Protein AF-A0A090XBZ1-F1 (afdb_monomer_lite)

Secondary structure (DSSP, 8-state):
---PPPP--HHHHHHHHHHHHTT-----TT--HHHHHHHHHHHHTHHHHHTT---TTS-HHHHHHHHHHHHHHHHHHHHHT-TTHHHHHHHHHHH--HHHHHHHHHHHHHHHHHHHHTTSS-HHHHHHHHHHHHHHHHHHHTTT--GGGHHHHHHHHHHHHHHHHHTTPPPTT---SS-------------------

pLDDT: mean 83.32, std 19.61, range [30.42, 98.06]

Structure (mmCIF, N/CA/C/O backbone):
data_AF-A0A090XBZ1-F1
#
_entry.id   AF-A0A090XBZ1-F1
#
loop_
_atom_site.group_PDB
_atom_site.id
_atom_site.type_symbol
_atom_site.label_atom_id
_atom_site.label_alt_id
_atom_site.label_comp_id
_atom_site.label_asym_id
_atom_site.label_entity_id
_atom_site.label_seq_id
_atom_site.pdbx_PDB_ins_code
_atom_site.Cartn_x
_atom_site.Cartn_y
_atom_site.Cartn_z
_atom_site.occupancy
_atom_site.B_iso_or_equiv
_atom_site.auth_seq_id
_atom_site.auth_comp_id
_atom_site.auth_asym_id
_atom_site.auth_atom_id
_atom_site.pdbx_PDB_model_num
ATOM 1 N N . GLY A 1 1 ? -25.607 3.798 37.992 1.00 39.62 1 GLY A N 1
ATOM 2 C CA . GLY A 1 1 ? -24.742 4.578 37.095 1.00 39.62 1 GLY A CA 1
ATOM 3 C C . GLY A 1 1 ? -24.303 3.663 35.986 1.00 39.62 1 GLY A C 1
ATOM 4 O O . GLY A 1 1 ? -23.665 2.662 36.271 1.00 39.62 1 GLY A O 1
ATOM 5 N N . THR A 1 2 ? -24.742 3.925 34.764 1.00 41.81 2 THR A N 1
ATOM 6 C CA . THR A 1 2 ? -24.320 3.184 33.574 1.00 41.81 2 THR A CA 1
ATOM 7 C C . THR A 1 2 ? -22.906 3.623 33.215 1.00 41.81 2 THR A C 1
ATOM 9 O O . THR A 1 2 ? -22.665 4.814 33.037 1.00 41.81 2 THR A O 1
ATOM 12 N N . CYS A 1 3 ? -21.961 2.685 33.151 1.00 54.69 3 CYS A N 1
ATOM 13 C CA . CYS A 1 3 ? -20.650 2.942 32.568 1.00 54.69 3 CYS A CA 1
ATOM 14 C C . CYS A 1 3 ? -20.854 3.211 31.072 1.00 54.69 3 CYS A C 1
ATOM 16 O O . CYS A 1 3 ? -20.932 2.271 30.285 1.00 54.69 3 CYS A O 1
ATOM 18 N N . GLU A 1 4 ? -21.006 4.477 30.682 1.00 58.38 4 GLU A N 1
ATOM 19 C CA . GLU A 1 4 ? -20.905 4.866 29.277 1.00 58.38 4 GLU A CA 1
ATOM 20 C C . GLU A 1 4 ? -19.513 4.463 28.788 1.00 58.38 4 GLU A C 1
ATOM 22 O O . GLU A 1 4 ? -18.492 4.912 29.320 1.00 58.38 4 GLU A O 1
ATOM 27 N N . GLY A 1 5 ? -19.467 3.546 27.820 1.00 65.75 5 GLY A N 1
ATOM 28 C CA . GLY A 1 5 ? -18.218 3.148 27.185 1.00 65.75 5 GLY A CA 1
ATOM 29 C C . GLY A 1 5 ? -17.502 4.386 26.651 1.00 65.75 5 GLY A C 1
ATOM 30 O O . GLY A 1 5 ? -18.123 5.259 26.043 1.00 65.75 5 GLY A O 1
ATOM 31 N N . LYS A 1 6 ? -16.191 4.487 26.894 1.00 80.62 6 LYS A N 1
ATOM 32 C CA . LYS A 1 6 ? -15.392 5.575 26.323 1.00 80.62 6 LYS A CA 1
ATOM 33 C C . LYS A 1 6 ? -15.515 5.521 24.799 1.00 80.62 6 LYS A C 1
ATOM 35 O O . LYS A 1 6 ? -15.393 4.455 24.202 1.00 80.62 6 LYS A O 1
ATOM 40 N N . ARG A 1 7 ? -15.735 6.676 24.170 1.00 90.25 7 ARG A N 1
ATOM 41 C CA . ARG A 1 7 ? -15.807 6.795 22.710 1.00 90.25 7 ARG A CA 1
ATOM 42 C C . ARG A 1 7 ? -14.533 6.246 22.050 1.00 90.25 7 ARG A C 1
ATOM 44 O O . ARG A 1 7 ? -13.428 6.595 22.461 1.00 90.25 7 ARG A O 1
ATOM 51 N N . CYS A 1 8 ? -14.712 5.436 21.010 1.00 94.88 8 CYS A N 1
ATOM 52 C CA . CYS A 1 8 ? -13.659 4.868 20.172 1.00 94.88 8 CYS A CA 1
ATOM 53 C C . CYS A 1 8 ? -14.066 5.039 18.698 1.00 94.88 8 CYS A C 1
ATOM 55 O O . CYS A 1 8 ? -15.116 4.554 18.291 1.00 94.88 8 CYS A O 1
ATOM 57 N N . ASP A 1 9 ? -13.260 5.756 17.914 1.00 96.69 9 ASP A N 1
ATOM 58 C CA . ASP A 1 9 ? -13.482 6.036 16.488 1.00 96.69 9 ASP A CA 1
ATOM 59 C C . ASP A 1 9 ? -12.656 5.089 15.582 1.00 96.69 9 ASP A C 1
ATOM 61 O O . ASP A 1 9 ? -12.285 5.463 14.468 1.00 96.69 9 ASP A O 1
ATOM 65 N N . SER A 1 10 ? -12.349 3.865 16.038 1.00 95.62 10 SER A N 1
ATOM 66 C CA . SER A 1 10 ? -11.494 2.907 15.311 1.00 95.62 10 SER A CA 1
ATOM 67 C C . SER A 1 10 ? -11.950 2.676 13.876 1.00 95.62 10 SER A C 1
ATOM 69 O O . SER A 1 10 ? -11.135 2.721 12.962 1.00 95.62 10 SER A O 1
ATOM 71 N N . ASP A 1 11 ? -13.251 2.510 13.651 1.00 95.88 11 ASP A N 1
ATOM 72 C CA . ASP A 1 11 ? -13.794 2.213 12.322 1.00 95.88 11 ASP A CA 1
ATOM 73 C C . ASP A 1 11 ? -13.534 3.358 11.336 1.00 95.88 11 ASP A C 1
ATOM 75 O O . ASP A 1 11 ? -13.275 3.131 10.155 1.00 95.88 11 ASP A O 1
ATOM 79 N N . LYS A 1 12 ? -13.542 4.604 11.829 1.00 97.56 12 LYS A N 1
ATOM 80 C CA . LYS A 1 12 ? -13.206 5.788 11.030 1.00 97.56 12 LYS A CA 1
ATOM 81 C C . LYS A 1 12 ? -11.712 5.848 10.730 1.00 97.56 12 LYS A C 1
ATOM 83 O O . LYS A 1 12 ? -11.350 6.178 9.607 1.00 97.56 12 LYS A O 1
ATOM 88 N N . VAL A 1 13 ? -10.865 5.484 11.697 1.00 97.00 13 VAL A N 1
ATOM 89 C CA . VAL A 1 13 ? -9.411 5.376 11.490 1.00 97.00 13 VAL A CA 1
ATOM 90 C C . VAL A 1 13 ? -9.118 4.345 10.401 1.00 97.00 13 VAL A C 1
ATOM 92 O O . VAL A 1 13 ? -8.495 4.685 9.398 1.00 97.00 13 VAL A O 1
ATOM 95 N N . TYR A 1 14 ? -9.639 3.120 10.531 1.00 96.31 14 TYR A N 1
ATOM 96 C CA . TYR A 1 14 ? -9.484 2.071 9.517 1.00 96.31 14 TYR A CA 1
ATOM 97 C C . TYR A 1 14 ? -9.992 2.516 8.149 1.00 96.31 14 TYR A C 1
ATOM 99 O O . TYR A 1 14 ? -9.327 2.274 7.144 1.00 96.31 14 TYR A O 1
ATOM 107 N N . LYS A 1 15 ? -11.133 3.213 8.099 1.00 97.12 15 LYS A N 1
ATOM 108 C CA . LYS A 1 15 ? -11.664 3.756 6.850 1.00 97.12 15 LYS A CA 1
ATOM 109 C C . LYS A 1 15 ? -10.706 4.749 6.189 1.00 97.12 15 LYS A C 1
ATOM 111 O O . LYS A 1 15 ? -10.495 4.636 4.990 1.00 97.12 15 LYS A O 1
ATOM 116 N N . CYS A 1 16 ? -10.087 5.663 6.937 1.00 98.06 16 CYS A N 1
ATOM 117 C CA . CYS A 1 16 ? -9.102 6.600 6.384 1.00 98.06 16 CYS A CA 1
ATOM 118 C C . CYS A 1 16 ? -7.927 5.880 5.707 1.00 98.06 16 CYS A C 1
ATOM 120 O O . CYS A 1 16 ? -7.569 6.195 4.571 1.00 98.06 16 CYS A O 1
ATOM 122 N N . TYR A 1 17 ? -7.359 4.882 6.387 1.00 97.81 17 TYR A N 1
ATOM 123 C CA . TYR A 1 17 ? -6.265 4.078 5.843 1.00 97.81 17 TYR A CA 1
ATOM 124 C C . TYR A 1 17 ? -6.710 3.222 4.652 1.00 97.81 17 TYR A C 1
ATOM 126 O O . TYR A 1 17 ? -5.983 3.127 3.661 1.00 97.81 17 TYR A O 1
ATOM 134 N N . LYS A 1 18 ? -7.910 2.633 4.716 1.00 96.31 18 LYS A N 1
ATOM 135 C CA . LYS A 1 18 ? -8.493 1.843 3.627 1.00 96.31 18 LYS A CA 1
ATOM 136 C C . LYS A 1 18 ? -8.710 2.709 2.388 1.00 96.31 18 LYS A C 1
ATOM 138 O O . LYS A 1 18 ? -8.188 2.388 1.327 1.00 96.31 18 LYS A O 1
ATOM 143 N N . ASP A 1 19 ? -9.382 3.845 2.532 1.00 96.31 19 ASP A N 1
ATOM 144 C CA . ASP A 1 19 ? -9.681 4.755 1.425 1.00 96.31 19 ASP A CA 1
ATOM 145 C C . ASP A 1 19 ? -8.406 5.280 0.745 1.00 96.31 19 ASP A C 1
ATOM 147 O O . ASP A 1 19 ? -8.401 5.467 -0.469 1.00 96.31 19 ASP A O 1
ATOM 151 N N . ALA A 1 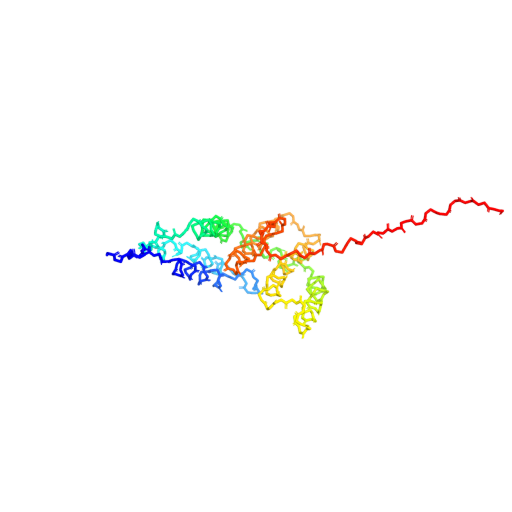20 ? -7.320 5.508 1.490 1.00 96.31 20 ALA A N 1
ATOM 152 C CA . ALA A 1 20 ? -6.036 5.889 0.903 1.00 96.31 20 ALA A CA 1
ATOM 153 C C . ALA A 1 20 ? -5.325 4.710 0.226 1.00 96.31 20 ALA A C 1
ATOM 155 O O . ALA A 1 20 ? -4.891 4.834 -0.917 1.00 96.31 20 ALA A O 1
ATOM 156 N N . THR A 1 21 ? -5.246 3.554 0.892 1.00 95.44 21 THR A N 1
ATOM 157 C CA . THR A 1 21 ? -4.558 2.364 0.361 1.00 95.44 21 THR A CA 1
ATOM 158 C C . THR A 1 21 ? -5.197 1.881 -0.935 1.00 95.44 21 THR A C 1
ATOM 160 O O . THR A 1 21 ? -4.494 1.590 -1.893 1.00 95.44 21 THR A O 1
ATOM 163 N N . TYR A 1 22 ? -6.527 1.841 -1.009 1.00 92.38 22 TYR A N 1
ATOM 164 C CA . TYR A 1 22 ? -7.231 1.374 -2.206 1.00 92.38 22 TYR A CA 1
ATOM 165 C C . TYR A 1 22 ? -7.186 2.365 -3.379 1.00 92.38 22 TYR A C 1
ATOM 167 O O . TYR A 1 22 ? -7.511 1.978 -4.497 1.00 92.38 22 TYR A O 1
ATOM 175 N N . LYS A 1 23 ? -6.778 3.620 -3.146 1.00 93.62 23 LYS A N 1
ATOM 176 C CA . LYS A 1 23 ? -6.481 4.570 -4.226 1.00 93.62 23 LYS A CA 1
ATOM 177 C C . LYS A 1 23 ? -5.067 4.400 -4.767 1.00 93.62 23 LYS A C 1
ATOM 179 O O . LYS A 1 23 ? -4.846 4.659 -5.937 1.00 93.62 23 LYS A O 1
ATOM 184 N N . ILE A 1 24 ? -4.111 3.974 -3.942 1.00 93.44 24 ILE A N 1
ATOM 185 C CA . ILE A 1 24 ? -2.731 3.762 -4.387 1.00 93.44 24 ILE A CA 1
ATOM 186 C C . ILE A 1 24 ? -2.699 2.637 -5.430 1.00 93.44 24 ILE A C 1
ATOM 188 O O . ILE A 1 24 ? -3.104 1.507 -5.150 1.00 93.44 24 ILE A O 1
ATOM 192 N N . HIS A 1 25 ? -2.155 2.945 -6.607 1.00 88.12 25 HIS A N 1
ATOM 193 C CA . HIS A 1 25 ? -1.982 1.995 -7.705 1.00 88.12 25 HIS A CA 1
ATOM 194 C C . HIS A 1 25 ? -0.508 1.899 -8.094 1.00 88.12 25 HIS A C 1
ATOM 196 O O . HIS A 1 25 ? 0.061 2.873 -8.582 1.00 88.12 25 HIS A O 1
ATOM 202 N N . LEU A 1 26 ? 0.111 0.739 -7.867 1.00 87.25 26 LEU A N 1
ATOM 203 C CA . LEU A 1 26 ? 1.512 0.475 -8.228 1.00 87.25 26 LEU A CA 1
ATOM 204 C C . LEU A 1 26 ? 1.657 -0.391 -9.489 1.00 87.25 26 LEU A C 1
ATOM 206 O O . LEU A 1 26 ? 2.717 -0.384 -10.102 1.00 87.25 26 LEU A O 1
ATOM 210 N N . TRP A 1 27 ? 0.596 -1.096 -9.892 1.00 74.12 27 TRP A N 1
ATOM 211 C CA . TRP A 1 27 ? 0.535 -1.826 -11.157 1.00 74.12 27 TRP 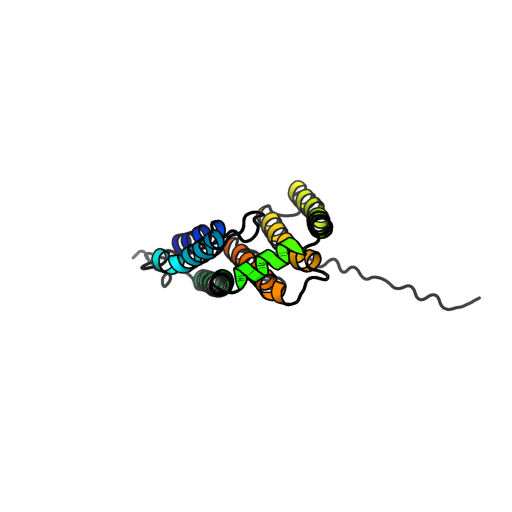A CA 1
ATOM 212 C C . TRP A 1 27 ? -0.324 -1.050 -12.141 1.00 74.12 27 TRP A C 1
ATOM 214 O O . TRP A 1 27 ? -1.533 -0.904 -11.955 1.00 74.12 27 TRP A O 1
ATOM 224 N N . SER A 1 28 ? 0.313 -0.500 -13.163 1.00 70.50 28 SER A N 1
ATOM 225 C CA . SER A 1 28 ? -0.378 0.056 -14.315 1.00 70.50 28 SER A CA 1
ATOM 226 C C . SER A 1 28 ? 0.594 0.142 -15.477 1.00 70.50 28 SER A C 1
ATOM 228 O O . SER A 1 28 ? 1.649 0.761 -15.346 1.00 70.50 28 SER A O 1
ATOM 230 N N . ASP A 1 29 ? 0.169 -0.343 -16.639 1.00 66.88 29 ASP A N 1
ATOM 231 C CA . ASP A 1 29 ? 0.868 -0.165 -17.922 1.00 66.88 29 ASP A CA 1
ATOM 232 C C . ASP A 1 29 ? 1.015 1.322 -18.307 1.00 66.88 29 ASP A C 1
ATOM 234 O O . ASP A 1 29 ? 1.699 1.686 -19.264 1.00 66.88 29 ASP A O 1
ATOM 238 N N . HIS A 1 30 ? 0.346 2.210 -17.567 1.00 69.88 30 HIS A N 1
ATOM 239 C CA . HIS A 1 30 ? 0.367 3.658 -17.730 1.00 69.88 30 HIS A CA 1
ATOM 240 C C . HIS A 1 30 ? 0.881 4.378 -16.476 1.00 69.88 30 HIS A C 1
ATOM 242 O O . HIS A 1 30 ? 0.554 5.549 -16.252 1.00 69.88 30 HIS A O 1
ATOM 248 N N . PHE A 1 31 ? 1.675 3.700 -15.638 1.00 82.69 31 PHE A N 1
ATOM 249 C CA . PHE A 1 31 ? 2.275 4.332 -14.472 1.00 82.69 31 PHE A CA 1
ATOM 250 C C . PHE A 1 31 ? 3.177 5.495 -14.902 1.00 82.69 31 PHE A C 1
ATOM 252 O O . PHE A 1 31 ? 4.109 5.348 -15.690 1.00 82.69 31 PHE A O 1
ATOM 259 N N . SER A 1 32 ? 2.862 6.689 -14.406 1.00 87.56 32 SER A N 1
ATOM 260 C CA . SER A 1 32 ? 3.479 7.940 -14.839 1.00 87.56 32 SER A CA 1
ATOM 261 C C . SER A 1 32 ? 3.957 8.764 -13.648 1.00 87.56 32 SER A C 1
ATOM 263 O O . SER A 1 32 ? 3.596 8.500 -12.501 1.00 87.56 32 SER A O 1
ATOM 265 N N . ALA A 1 33 ? 4.707 9.836 -13.914 1.00 89.56 33 ALA A N 1
ATOM 266 C CA . ALA A 1 33 ? 5.056 10.816 -12.885 1.00 89.56 33 ALA A CA 1
ATOM 267 C C . ALA A 1 33 ? 3.818 11.424 -12.200 1.00 89.56 33 ALA A C 1
ATOM 269 O O . ALA A 1 33 ? 3.846 11.695 -10.999 1.00 89.56 33 ALA A O 1
ATOM 270 N N . GLY A 1 34 ? 2.715 11.589 -12.941 1.00 90.50 34 GLY A N 1
ATOM 271 C CA . GLY A 1 34 ? 1.435 12.012 -12.373 1.00 90.50 34 GLY A CA 1
ATOM 272 C C . GLY A 1 34 ? 0.865 10.964 -11.417 1.00 90.50 34 GLY A C 1
ATOM 273 O O . GLY A 1 34 ? 0.479 11.308 -10.304 1.00 90.50 34 GLY A O 1
ATOM 274 N N . SER A 1 35 ? 0.895 9.686 -11.808 1.00 90.75 35 SER A N 1
ATOM 275 C CA . SER A 1 35 ? 0.453 8.559 -10.974 1.00 90.75 35 SER A CA 1
ATOM 276 C C . SER A 1 35 ? 1.274 8.446 -9.685 1.00 90.75 35 SER A C 1
ATOM 278 O O . SER A 1 35 ? 0.708 8.331 -8.601 1.00 90.75 35 SER A O 1
ATOM 280 N N . ALA A 1 36 ? 2.604 8.550 -9.781 1.00 92.06 36 ALA A N 1
ATOM 281 C CA . ALA A 1 36 ? 3.501 8.540 -8.624 1.00 92.06 36 ALA A CA 1
ATOM 282 C C . ALA A 1 36 ? 3.208 9.705 -7.664 1.00 92.06 36 ALA A C 1
ATOM 284 O O . ALA A 1 36 ? 3.058 9.505 -6.457 1.00 92.06 36 ALA A O 1
ATOM 285 N N . THR A 1 37 ? 3.048 10.916 -8.209 1.00 94.88 37 THR A N 1
ATOM 286 C CA . THR A 1 37 ? 2.691 12.106 -7.424 1.00 94.88 37 THR A CA 1
ATOM 287 C C . THR A 1 37 ? 1.367 11.904 -6.692 1.00 94.88 37 THR A C 1
ATOM 289 O O . THR A 1 37 ? 1.286 12.111 -5.481 1.00 94.88 37 THR A O 1
ATOM 292 N N . GLN A 1 38 ? 0.345 11.434 -7.406 1.00 94.69 38 GLN A N 1
ATOM 293 C CA . GLN A 1 38 ? -0.992 11.242 -6.860 1.00 94.69 38 GLN A CA 1
ATOM 294 C C . GLN A 1 38 ? -1.033 10.146 -5.780 1.00 94.69 38 GLN A C 1
ATOM 296 O O . GLN A 1 38 ? -1.651 10.344 -4.732 1.00 94.69 38 GLN A O 1
ATOM 301 N N . ASN A 1 39 ? -0.309 9.038 -5.972 1.00 95.25 39 ASN A N 1
ATOM 302 C CA . ASN A 1 39 ? -0.135 8.007 -4.945 1.00 95.25 39 ASN A CA 1
ATOM 303 C C . ASN A 1 39 ? 0.458 8.585 -3.655 1.00 95.25 39 ASN A C 1
ATOM 305 O O . ASN A 1 39 ? -0.058 8.333 -2.562 1.00 95.25 39 ASN A O 1
ATOM 309 N N . CYS A 1 40 ? 1.516 9.388 -3.775 1.00 97.25 40 CYS A N 1
ATOM 310 C CA . CYS A 1 40 ? 2.140 10.030 -2.627 1.00 97.25 40 CYS A CA 1
ATOM 311 C C . CYS A 1 40 ? 1.200 11.030 -1.930 1.00 97.25 40 CYS A C 1
ATOM 313 O O . CYS A 1 40 ? 1.148 11.078 -0.699 1.00 97.25 40 CYS A O 1
ATOM 315 N N . GLU A 1 41 ? 0.420 11.808 -2.684 1.00 97.31 41 GLU A N 1
ATOM 316 C CA . GLU A 1 41 ? -0.585 12.720 -2.123 1.00 97.31 41 GLU A CA 1
ATOM 317 C C . GLU A 1 41 ? -1.669 11.971 -1.340 1.00 97.31 41 GLU A C 1
ATOM 319 O O . GLU A 1 41 ? -1.988 12.353 -0.211 1.00 97.31 41 GLU A O 1
ATOM 324 N N . TRP A 1 42 ? -2.205 10.875 -1.884 1.00 96.75 42 TRP A N 1
ATOM 325 C CA . TRP A 1 42 ? -3.170 10.040 -1.165 1.00 96.75 42 TRP A CA 1
ATOM 326 C C . TRP A 1 42 ? -2.584 9.468 0.124 1.00 96.75 42 TRP A C 1
ATOM 328 O O . TRP A 1 42 ? -3.247 9.521 1.161 1.00 96.75 42 TRP A O 1
ATOM 338 N N . ALA A 1 43 ? -1.334 8.999 0.088 1.00 97.06 43 ALA A N 1
ATOM 339 C CA . ALA A 1 43 ? -0.658 8.491 1.275 1.00 97.06 43 ALA A CA 1
ATOM 340 C C . ALA A 1 43 ? -0.420 9.580 2.336 1.00 97.06 43 ALA A C 1
ATOM 342 O O . ALA A 1 43 ? -0.586 9.341 3.532 1.00 97.06 43 ALA A O 1
ATOM 343 N N . LYS A 1 44 ? -0.073 10.803 1.921 1.00 97.12 44 LYS A N 1
ATOM 344 C CA . LYS A 1 44 ? 0.119 11.944 2.832 1.00 97.12 44 LYS A CA 1
ATOM 345 C C . LYS A 1 44 ? -1.187 12.430 3.459 1.00 97.12 44 LYS A C 1
ATOM 347 O O . LYS A 1 44 ? -1.180 12.819 4.624 1.00 97.12 44 LYS A O 1
ATOM 352 N N . ASN A 1 45 ? -2.298 12.369 2.728 1.00 96.12 45 ASN A N 1
ATOM 353 C CA . ASN A 1 45 ? -3.593 12.899 3.168 1.00 96.12 45 ASN A CA 1
ATOM 354 C C . ASN A 1 45 ? -4.282 12.076 4.270 1.00 96.12 45 ASN A C 1
ATOM 356 O O . ASN A 1 45 ? -5.280 12.531 4.834 1.00 96.12 45 ASN A O 1
ATOM 360 N N . VAL A 1 46 ? -3.760 10.897 4.623 1.00 96.62 46 VAL A N 1
ATOM 361 C CA . VAL A 1 46 ? -4.317 10.096 5.725 1.00 96.62 46 VAL A CA 1
ATOM 362 C C . VAL A 1 46 ? -4.266 10.842 7.053 1.00 96.62 46 VAL A C 1
ATOM 364 O O . VAL A 1 46 ? -5.233 10.773 7.807 1.00 96.62 46 VAL A O 1
ATOM 367 N N . SER A 1 47 ? -3.205 11.613 7.313 1.00 93.69 47 SER A N 1
ATOM 368 C CA . SER A 1 47 ? -3.066 12.373 8.563 1.00 93.69 47 SER A CA 1
ATOM 369 C C . SER A 1 47 ? -4.234 13.339 8.777 1.00 93.69 47 SER A C 1
ATOM 371 O O . SER A 1 47 ? -4.826 13.344 9.855 1.00 93.69 47 SER A O 1
ATOM 373 N N . ALA A 1 48 ? -4.622 14.072 7.730 1.00 96.88 48 ALA A N 1
ATOM 374 C CA . ALA A 1 48 ? -5.773 14.971 7.744 1.00 96.88 48 ALA A CA 1
ATOM 375 C C . ALA A 1 48 ? -7.098 14.214 7.938 1.00 96.88 48 ALA A C 1
ATOM 377 O O . ALA A 1 48 ? -7.978 14.678 8.654 1.00 96.88 48 ALA A O 1
ATOM 378 N N . CYS A 1 49 ? -7.245 13.022 7.349 1.00 97.50 49 CYS A N 1
ATOM 379 C CA . CYS A 1 49 ? -8.437 12.191 7.555 1.00 97.50 49 CYS A CA 1
ATOM 380 C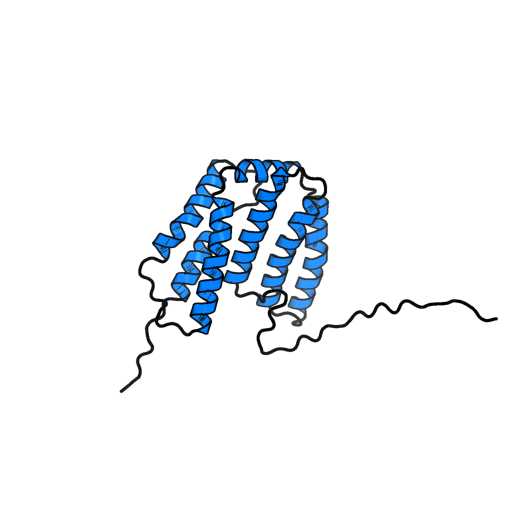 C . CYS A 1 49 ? -8.559 11.699 9.006 1.00 97.50 49 CYS A C 1
ATOM 382 O O . CYS A 1 49 ? -9.658 11.632 9.557 1.00 97.50 49 CYS A O 1
ATOM 384 N N . THR A 1 50 ? -7.431 11.361 9.634 1.00 96.69 50 THR A N 1
ATOM 385 C CA . THR A 1 50 ? -7.389 10.868 11.017 1.00 96.69 50 THR A CA 1
ATOM 386 C C . THR A 1 50 ? -7.413 11.973 12.074 1.00 96.69 50 THR A C 1
ATOM 388 O O . THR A 1 50 ? -7.519 11.681 13.267 1.00 96.69 50 THR A O 1
ATOM 391 N N . GLU A 1 51 ? -7.322 13.237 11.661 1.00 96.50 51 GLU A N 1
ATOM 392 C CA . GLU A 1 51 ? -7.275 14.377 12.568 1.00 96.50 51 GLU A CA 1
ATOM 393 C C . GLU A 1 51 ? -8.539 14.445 13.444 1.00 96.50 51 GLU A C 1
ATOM 395 O O . GLU A 1 51 ? -9.674 14.391 12.970 1.00 96.50 51 GLU A O 1
ATOM 400 N N . GLY A 1 52 ? -8.344 14.531 14.762 1.00 93.62 52 GLY A N 1
ATOM 401 C CA . GLY A 1 52 ? -9.437 14.618 15.735 1.00 93.62 52 GLY A CA 1
ATOM 402 C C . GLY A 1 52 ? -10.193 13.309 16.013 1.00 93.62 52 GLY A C 1
ATOM 403 O O . GLY A 1 52 ? -11.134 13.324 16.812 1.00 93.62 52 GLY A O 1
ATOM 404 N N . LEU A 1 53 ? -9.806 12.174 15.414 1.00 95.94 53 LEU A N 1
ATOM 405 C CA . LEU A 1 53 ? -10.399 10.871 15.736 1.00 95.94 53 LEU A CA 1
ATOM 406 C C . LEU A 1 53 ? -9.930 10.364 17.110 1.00 95.94 53 LEU A C 1
ATOM 408 O O . LEU A 1 53 ? -8.753 10.437 17.459 1.00 95.94 53 LEU A O 1
ATOM 412 N N . ILE A 1 54 ? -10.858 9.828 17.912 1.00 93.44 54 ILE A N 1
ATOM 413 C CA . ILE A 1 54 ? -10.577 9.406 19.291 1.00 93.44 54 ILE A CA 1
ATOM 414 C C . ILE A 1 54 ? -10.257 7.908 19.342 1.00 93.44 54 ILE A C 1
ATOM 416 O O . ILE A 1 54 ? -11.151 7.074 19.223 1.00 93.44 54 ILE A O 1
ATOM 420 N N . THR A 1 55 ? -9.000 7.553 19.616 1.00 92.88 55 T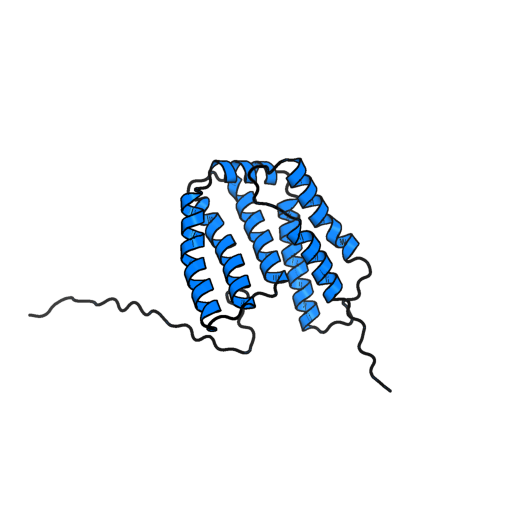HR A N 1
ATOM 421 C CA . THR A 1 55 ? -8.555 6.151 19.791 1.00 92.88 55 THR A CA 1
ATOM 422 C C . THR A 1 55 ? -8.258 5.774 21.248 1.00 92.88 55 THR A C 1
ATOM 424 O O . THR A 1 55 ? -8.262 4.599 21.613 1.00 92.88 55 THR A O 1
ATOM 427 N N . ASN A 1 56 ? -8.081 6.758 22.138 1.00 90.44 56 ASN A N 1
ATOM 428 C CA . ASN A 1 56 ? -7.758 6.523 23.553 1.00 90.44 56 ASN A CA 1
ATOM 429 C C . ASN A 1 56 ? -8.839 5.742 24.322 1.00 90.44 56 ASN A C 1
ATOM 431 O O . ASN A 1 56 ? -8.521 5.071 25.309 1.00 90.44 56 ASN A O 1
ATOM 435 N N . GLY A 1 57 ? -10.099 5.818 23.884 1.00 91.31 57 GLY A N 1
ATOM 436 C CA . GLY A 1 57 ? -11.211 5.058 24.459 1.00 91.31 57 GLY A CA 1
ATOM 437 C C . GLY A 1 57 ? -11.331 3.615 23.961 1.00 91.31 57 GLY A C 1
ATOM 438 O O . GLY A 1 57 ? -12.121 2.865 24.524 1.00 91.31 57 GLY A O 1
ATOM 439 N N . CYS A 1 58 ? -10.555 3.213 22.951 1.00 94.25 58 CYS A N 1
ATOM 440 C CA . CYS A 1 58 ? -10.560 1.848 22.430 1.00 94.25 58 CYS A CA 1
ATOM 441 C C . CYS A 1 58 ? -9.903 0.853 23.406 1.00 94.25 58 CYS A C 1
ATOM 443 O O . CYS A 1 58 ? -9.107 1.240 24.272 1.00 94.25 58 CYS A O 1
ATOM 445 N N . THR A 1 59 ? -10.215 -0.436 23.242 1.00 94.81 59 THR A N 1
ATOM 446 C CA . THR A 1 59 ? -9.537 -1.528 23.958 1.00 94.81 59 THR A CA 1
ATOM 447 C C . THR A 1 59 ? -8.062 -1.606 23.559 1.00 94.81 59 THR A C 1
ATOM 449 O O . THR A 1 59 ? -7.674 -1.131 22.489 1.00 94.81 59 THR A O 1
ATOM 452 N N . ASP A 1 60 ? -7.230 -2.220 24.400 1.00 94.69 60 ASP A N 1
ATOM 453 C CA . ASP A 1 60 ? -5.795 -2.362 24.116 1.00 94.69 60 ASP A CA 1
ATOM 454 C C . ASP A 1 60 ? -5.530 -3.208 22.865 1.00 94.69 60 ASP A C 1
ATOM 456 O O . ASP A 1 60 ? -4.612 -2.912 22.105 1.00 94.69 60 ASP A O 1
ATOM 460 N N . GLU A 1 61 ? -6.388 -4.194 22.595 1.00 92.38 61 GLU A N 1
ATOM 461 C CA . GLU A 1 61 ? -6.361 -4.973 21.355 1.00 92.38 61 GLU A CA 1
ATOM 462 C C . GLU A 1 61 ? -6.546 -4.075 20.123 1.00 92.38 61 GLU A C 1
ATOM 464 O O . GLU A 1 61 ? -5.723 -4.094 19.209 1.00 92.38 61 GLU A O 1
ATOM 469 N N . ILE A 1 62 ? -7.585 -3.234 20.114 1.00 92.75 62 ILE A N 1
ATOM 470 C CA . ILE A 1 62 ? -7.868 -2.331 18.991 1.00 92.75 62 ILE A CA 1
ATOM 471 C C . ILE A 1 62 ? -6.768 -1.281 18.839 1.00 92.75 62 ILE A C 1
ATOM 473 O O . ILE A 1 62 ? -6.339 -1.005 17.722 1.00 92.75 62 ILE A O 1
ATOM 477 N N . LYS A 1 63 ? -6.257 -0.732 19.946 1.00 94.31 63 LYS A N 1
ATOM 478 C CA . LYS A 1 63 ? -5.104 0.182 19.915 1.00 94.31 63 LYS A CA 1
ATOM 479 C C . LYS A 1 63 ? -3.871 -0.486 19.315 1.00 94.31 63 LYS A C 1
ATOM 481 O O . LYS A 1 63 ? -3.185 0.132 18.508 1.00 94.31 63 LYS A O 1
ATOM 486 N N . GLY A 1 64 ? -3.608 -1.741 19.680 1.00 93.69 64 GLY A N 1
ATOM 487 C CA . GLY A 1 64 ? -2.515 -2.530 19.121 1.00 93.69 64 GLY A CA 1
ATOM 488 C C . GLY A 1 64 ? -2.661 -2.733 17.614 1.00 93.69 64 GLY A C 1
ATOM 489 O O . GLY A 1 64 ? -1.702 -2.516 16.876 1.00 93.69 64 GLY A O 1
ATOM 490 N N . ARG A 1 65 ? -3.867 -3.082 17.146 1.00 92.38 65 ARG A N 1
ATOM 491 C CA . ARG A 1 65 ? -4.147 -3.266 15.714 1.00 92.38 65 ARG A CA 1
ATOM 492 C C . ARG A 1 65 ? -4.049 -1.953 14.924 1.00 92.38 65 ARG A C 1
ATOM 494 O O . ARG A 1 65 ? -3.464 -1.957 13.845 1.00 92.38 65 ARG A O 1
ATOM 501 N N . ILE A 1 66 ? -4.534 -0.833 15.473 1.00 94.69 66 ILE A N 1
ATOM 502 C CA . ILE A 1 66 ? -4.362 0.501 14.870 1.00 94.69 66 ILE A CA 1
ATOM 503 C C . ILE A 1 66 ? -2.877 0.834 14.760 1.00 94.69 66 ILE A C 1
ATOM 505 O O . ILE A 1 66 ? -2.412 1.120 13.668 1.00 94.69 66 ILE A O 1
ATOM 509 N N . ARG A 1 67 ? -2.109 0.716 15.847 1.00 95.00 67 ARG A N 1
ATOM 510 C CA . ARG A 1 67 ? -0.669 1.007 15.835 1.00 95.00 67 ARG A CA 1
ATOM 511 C C . ARG A 1 67 ? 0.075 0.203 14.765 1.00 95.00 67 ARG A C 1
ATOM 513 O O . ARG A 1 67 ? 0.908 0.744 14.049 1.00 95.00 67 ARG A O 1
ATOM 520 N N . ILE A 1 68 ? -0.239 -1.084 14.656 1.00 93.81 68 ILE A N 1
ATOM 521 C CA . ILE A 1 68 ? 0.300 -1.971 13.624 1.00 93.81 68 ILE A CA 1
ATOM 522 C C . ILE A 1 68 ? 0.012 -1.429 12.217 1.00 93.81 68 ILE A C 1
ATOM 524 O O . ILE A 1 68 ? 0.926 -1.370 11.396 1.00 93.81 68 ILE A O 1
ATOM 528 N N . LEU A 1 69 ? -1.236 -1.036 11.954 1.00 95.06 69 LEU A N 1
ATOM 529 C CA . LEU A 1 69 ? -1.648 -0.466 10.676 1.00 95.06 69 LEU A CA 1
ATOM 530 C C . LEU A 1 69 ? -0.925 0.855 10.388 1.00 95.06 69 LEU A C 1
ATOM 532 O O . LEU A 1 69 ? -0.458 1.050 9.273 1.00 95.06 69 LEU A O 1
ATOM 536 N N . GLU A 1 70 ? -0.803 1.740 11.377 1.00 96.00 70 GLU A N 1
ATOM 537 C CA . GLU A 1 70 ? -0.096 3.019 11.240 1.00 96.00 70 GLU A CA 1
ATOM 538 C C . GLU A 1 70 ? 1.384 2.802 10.888 1.00 96.00 70 GLU A C 1
ATOM 540 O O . GLU A 1 70 ? 1.891 3.406 9.944 1.00 96.00 70 GLU A O 1
ATOM 545 N N . GLU A 1 71 ? 2.065 1.892 11.594 1.00 95.31 71 GLU A N 1
ATOM 546 C CA . GLU A 1 71 ? 3.465 1.530 11.334 1.00 95.31 71 GLU A CA 1
ATOM 547 C C . GLU A 1 71 ? 3.650 0.879 9.949 1.00 95.31 71 GLU A C 1
ATOM 549 O O . GLU A 1 71 ? 4.633 1.151 9.257 1.00 95.31 71 GLU A O 1
ATOM 554 N N . GLY A 1 72 ? 2.722 0.012 9.528 1.00 94.62 72 GLY A N 1
ATOM 555 C CA . GLY A 1 72 ? 2.736 -0.608 8.201 1.00 94.62 72 GLY A CA 1
ATOM 556 C C . GLY A 1 72 ? 2.497 0.410 7.085 1.00 94.62 72 GLY A C 1
ATOM 557 O O . GLY A 1 72 ? 3.247 0.463 6.107 1.00 94.62 72 GLY A O 1
ATOM 558 N N . PHE A 1 73 ? 1.499 1.273 7.267 1.00 97.44 73 PHE A N 1
ATOM 559 C CA . PHE A 1 73 ? 1.155 2.309 6.305 1.00 97.44 73 PHE A CA 1
ATOM 560 C C . PHE A 1 73 ? 2.251 3.368 6.179 1.00 97.44 73 PHE A C 1
ATOM 562 O O . PHE A 1 73 ? 2.475 3.868 5.081 1.00 97.44 73 PHE A O 1
ATOM 569 N N . ASP A 1 74 ? 2.977 3.694 7.252 1.00 97.88 74 ASP A N 1
ATOM 570 C CA . ASP A 1 74 ? 4.104 4.629 7.179 1.00 97.88 74 ASP A CA 1
ATOM 571 C C . ASP A 1 74 ? 5.208 4.141 6.227 1.00 97.88 74 ASP A C 1
ATOM 573 O O . ASP A 1 74 ? 5.767 4.919 5.447 1.00 97.88 74 ASP A O 1
ATOM 577 N N . LYS A 1 75 ? 5.464 2.828 6.207 1.00 97.56 75 LYS A N 1
ATOM 578 C CA . LYS A 1 75 ? 6.386 2.214 5.241 1.00 97.56 75 LYS A CA 1
ATOM 579 C C . LYS A 1 75 ? 5.858 2.335 3.819 1.00 97.56 75 LYS A C 1
ATOM 581 O O . LYS A 1 75 ? 6.604 2.742 2.935 1.00 97.56 75 LYS A O 1
ATOM 586 N N . THR A 1 76 ? 4.569 2.061 3.605 1.00 97.38 76 THR A N 1
ATOM 587 C CA . THR A 1 76 ? 3.927 2.272 2.297 1.00 97.38 76 THR A CA 1
ATOM 588 C C . THR A 1 76 ? 4.059 3.717 1.857 1.00 97.38 76 THR A C 1
ATOM 590 O O . THR A 1 76 ? 4.551 3.964 0.765 1.00 97.38 76 THR A O 1
ATOM 593 N N . ARG A 1 77 ? 3.692 4.675 2.715 1.00 97.94 77 ARG A N 1
ATOM 594 C CA . ARG A 1 77 ? 3.825 6.111 2.460 1.00 97.94 77 ARG A CA 1
ATOM 595 C C . ARG A 1 77 ? 5.251 6.475 2.068 1.00 97.94 77 ARG A C 1
ATOM 597 O O . ARG A 1 77 ? 5.433 7.206 1.104 1.00 97.94 77 ARG A O 1
ATOM 604 N N . THR A 1 78 ? 6.236 5.972 2.806 1.00 98.00 78 THR A N 1
ATOM 605 C CA . THR A 1 78 ? 7.653 6.227 2.532 1.00 98.00 78 THR A CA 1
ATOM 606 C C . THR A 1 78 ? 8.036 5.716 1.149 1.00 98.00 78 THR A C 1
ATOM 608 O O . THR A 1 78 ? 8.545 6.494 0.350 1.00 98.00 78 THR A O 1
ATOM 611 N N . SER A 1 79 ? 7.705 4.463 0.823 1.00 96.38 79 SER A N 1
ATOM 612 C CA . SER A 1 79 ? 8.008 3.887 -0.489 1.00 96.38 79 SER A CA 1
ATOM 613 C C . SER A 1 79 ? 7.289 4.605 -1.631 1.00 96.38 79 SER A C 1
ATOM 615 O O . SER A 1 79 ? 7.924 4.946 -2.620 1.00 96.38 79 SER A O 1
ATOM 617 N N . VAL A 1 80 ? 5.983 4.884 -1.511 1.00 96.06 80 VAL A N 1
ATOM 618 C CA . VAL A 1 80 ? 5.209 5.529 -2.593 1.00 96.06 80 VAL A CA 1
ATOM 619 C C . VAL A 1 80 ? 5.552 6.999 -2.808 1.00 96.06 80 VAL A C 1
ATOM 621 O O . VAL A 1 80 ? 5.240 7.552 -3.859 1.00 96.06 80 VAL A O 1
ATOM 624 N N . CYS A 1 81 ? 6.171 7.635 -1.816 1.00 97.00 81 CYS A N 1
ATOM 625 C CA . CYS A 1 81 ? 6.672 9.000 -1.902 1.00 97.00 81 CYS A CA 1
ATOM 626 C C . CYS A 1 81 ? 8.165 9.079 -2.240 1.00 97.00 81 CYS A C 1
ATOM 628 O O . CYS A 1 81 ? 8.701 10.191 -2.265 1.00 97.00 81 CYS A O 1
ATOM 630 N N . ASP A 1 82 ? 8.834 7.948 -2.469 1.00 96.00 82 ASP A N 1
ATOM 631 C CA . ASP A 1 82 ? 10.236 7.939 -2.862 1.00 96.00 82 ASP A CA 1
ATOM 632 C C . ASP A 1 82 ? 10.386 8.550 -4.273 1.00 96.00 82 ASP A C 1
ATOM 634 O O . ASP A 1 82 ? 9.675 8.142 -5.200 1.00 96.00 82 ASP A O 1
ATOM 638 N N . PRO A 1 83 ? 11.267 9.552 -4.461 1.00 93.56 83 PRO A N 1
ATOM 639 C CA . PRO A 1 83 ? 11.433 10.223 -5.750 1.00 93.56 83 PRO A CA 1
ATOM 640 C C . PRO A 1 83 ? 11.937 9.292 -6.863 1.00 93.56 83 PRO A C 1
ATOM 642 O O . PRO A 1 83 ? 11.651 9.546 -8.034 1.00 93.56 83 PRO A O 1
ATOM 645 N N . ASP A 1 84 ? 12.642 8.214 -6.515 1.00 93.56 84 ASP A N 1
ATOM 646 C CA . ASP A 1 84 ? 13.186 7.240 -7.459 1.00 93.56 84 ASP A CA 1
ATOM 647 C C . ASP A 1 84 ? 12.220 6.071 -7.727 1.00 93.56 84 ASP A C 1
ATOM 649 O O . ASP A 1 84 ? 12.466 5.259 -8.627 1.00 93.56 84 ASP A O 1
ATOM 653 N N . LEU A 1 85 ? 11.076 6.003 -7.025 1.00 93.25 85 LEU A N 1
ATOM 654 C CA . LEU A 1 85 ? 10.094 4.931 -7.214 1.00 93.25 85 LEU A CA 1
ATOM 655 C C . LEU A 1 85 ? 9.585 4.863 -8.656 1.00 93.25 85 LEU A C 1
ATOM 657 O O . LEU A 1 85 ? 9.453 3.768 -9.197 1.00 93.25 85 LEU A O 1
ATOM 661 N N . LEU A 1 86 ? 9.304 6.007 -9.292 1.00 93.00 86 LEU A N 1
ATOM 662 C CA . LEU A 1 86 ? 8.813 6.027 -10.674 1.00 93.00 86 LEU A CA 1
ATOM 663 C C . LEU A 1 86 ? 9.774 5.297 -11.608 1.00 93.00 86 LEU A C 1
ATOM 665 O O . LEU A 1 86 ? 9.359 4.429 -12.370 1.00 93.00 86 LEU A O 1
ATOM 669 N N . LYS A 1 87 ? 11.059 5.645 -11.531 1.00 92.31 87 LYS A N 1
ATOM 670 C CA . LYS A 1 87 ? 12.093 5.020 -12.349 1.00 92.31 87 LYS A CA 1
ATOM 671 C C . LYS A 1 87 ? 12.171 3.520 -12.060 1.00 92.31 87 LYS A C 1
ATOM 673 O O . LYS A 1 87 ? 12.181 2.726 -12.991 1.00 92.31 87 LYS A O 1
ATOM 678 N N . SER A 1 88 ? 12.165 3.146 -10.783 1.00 92.62 88 SER A N 1
ATOM 679 C CA . SER A 1 88 ? 12.215 1.746 -10.359 1.00 92.62 88 SER A CA 1
ATOM 680 C C . SER A 1 88 ? 11.029 0.918 -10.871 1.00 92.62 88 SER A C 1
ATOM 682 O O . SER A 1 88 ? 11.221 -0.204 -11.333 1.00 92.62 88 SER A O 1
ATOM 684 N N . LEU A 1 89 ? 9.810 1.470 -10.833 1.00 91.75 89 LEU A N 1
ATOM 685 C CA . LEU A 1 89 ? 8.605 0.804 -11.335 1.00 91.75 89 LEU A CA 1
ATOM 686 C C . LEU A 1 89 ? 8.621 0.653 -12.855 1.00 91.75 89 LEU A C 1
ATOM 688 O O . LEU A 1 89 ? 8.213 -0.393 -13.348 1.00 91.75 89 LEU A O 1
ATOM 692 N N . LEU A 1 90 ? 9.113 1.654 -13.592 1.00 90.44 90 LEU A N 1
ATOM 693 C CA . LEU A 1 90 ? 9.272 1.556 -15.047 1.00 90.44 90 LEU A CA 1
ATOM 694 C C . LEU A 1 90 ? 10.289 0.471 -15.423 1.00 90.44 90 LEU A C 1
ATOM 696 O O . LEU A 1 90 ? 9.992 -0.371 -16.263 1.00 90.44 90 LEU A O 1
ATOM 700 N N . GLU A 1 91 ? 11.442 0.432 -14.750 1.00 90.56 91 GLU A N 1
ATOM 701 C CA . GLU A 1 91 ? 12.451 -0.612 -14.969 1.00 90.56 91 GLU A CA 1
ATOM 702 C C . GLU A 1 91 ? 11.936 -2.008 -14.590 1.00 90.56 91 GLU A C 1
ATOM 704 O O . GLU A 1 91 ? 12.225 -2.984 -15.282 1.00 90.56 91 GLU A O 1
ATOM 709 N N . TRP A 1 92 ? 11.154 -2.122 -13.510 1.00 90.25 92 TRP A N 1
ATOM 710 C CA . TRP A 1 92 ? 10.490 -3.377 -13.158 1.00 90.25 92 TRP A CA 1
ATOM 711 C C . TRP A 1 92 ? 9.486 -3.785 -14.240 1.00 90.25 92 TRP A C 1
ATOM 713 O O . TRP A 1 92 ? 9.521 -4.927 -14.684 1.00 90.25 92 TRP A O 1
ATOM 723 N N . ASN A 1 93 ? 8.653 -2.859 -14.719 1.00 88.38 93 ASN A N 1
ATOM 724 C CA . ASN A 1 93 ? 7.644 -3.138 -15.738 1.00 88.38 93 ASN A CA 1
ATOM 725 C C . ASN A 1 93 ? 8.265 -3.593 -17.067 1.00 88.38 93 ASN A C 1
ATOM 727 O O . ASN A 1 93 ? 7.777 -4.533 -17.680 1.00 88.38 93 ASN A O 1
ATOM 731 N N . GLU A 1 94 ? 9.368 -2.977 -17.491 1.00 88.88 94 GLU A N 1
ATOM 732 C CA . GLU A 1 94 ? 10.087 -3.372 -18.711 1.00 88.88 94 GLU A CA 1
ATOM 733 C C . GLU A 1 94 ? 10.764 -4.743 -18.598 1.00 88.88 94 GLU A C 1
ATOM 735 O O . GLU A 1 94 ? 10.974 -5.414 -19.607 1.00 88.88 94 GLU A O 1
ATOM 740 N N . CYS A 1 95 ? 11.141 -5.146 -17.386 1.00 90.81 95 CYS A N 1
ATOM 741 C CA . CYS A 1 95 ? 11.947 -6.338 -17.166 1.00 90.81 95 CYS A CA 1
ATOM 742 C C . CYS A 1 95 ? 11.151 -7.562 -16.698 1.00 90.81 95 CYS A C 1
ATOM 744 O O . CYS A 1 95 ? 11.585 -8.693 -16.933 1.00 90.81 95 CYS A O 1
ATOM 746 N N . HIS A 1 96 ? 10.038 -7.361 -15.991 1.00 90.31 96 HIS A N 1
ATOM 747 C CA . HIS A 1 96 ? 9.352 -8.464 -15.336 1.00 90.31 96 HIS A CA 1
ATOM 748 C C . HIS A 1 96 ? 8.888 -9.519 -16.345 1.00 90.31 96 HIS A C 1
ATOM 750 O O . HIS A 1 96 ? 8.454 -9.224 -17.458 1.00 90.31 96 HIS A O 1
ATOM 756 N N . ASN A 1 97 ? 8.983 -10.778 -15.937 1.00 92.12 97 ASN A N 1
ATOM 757 C CA . ASN A 1 97 ? 8.466 -11.888 -16.712 1.00 92.12 97 ASN A CA 1
ATOM 758 C C . ASN A 1 97 ? 6.978 -12.074 -16.385 1.00 92.12 97 ASN A C 1
ATOM 760 O O . ASN A 1 97 ? 6.638 -12.674 -15.363 1.00 92.12 97 ASN A O 1
ATOM 764 N N . GLU A 1 98 ? 6.115 -11.540 -17.250 1.00 90.38 98 GLU A N 1
ATOM 765 C CA . GLU A 1 98 ? 4.653 -11.626 -17.137 1.00 90.38 98 GLU A CA 1
ATOM 766 C C . GLU A 1 98 ? 4.169 -13.083 -17.072 1.00 90.38 98 GLU A C 1
ATOM 768 O O . GLU A 1 98 ? 3.423 -13.435 -16.163 1.00 90.38 98 GLU A O 1
ATOM 773 N N . GLU A 1 99 ? 4.684 -13.968 -17.934 1.00 91.75 99 GLU A N 1
ATOM 774 C CA . GLU A 1 99 ? 4.327 -15.395 -17.925 1.00 91.75 99 GLU A CA 1
ATOM 775 C C . GLU A 1 99 ? 4.675 -16.052 -16.578 1.00 91.75 99 GLU A C 1
ATOM 777 O O . GLU A 1 99 ? 3.873 -16.794 -16.011 1.00 91.75 99 GLU A O 1
ATOM 782 N N . ALA A 1 100 ? 5.854 -15.756 -16.024 1.00 91.62 100 ALA A N 1
ATOM 783 C CA . ALA A 1 100 ? 6.251 -16.272 -14.715 1.00 91.62 100 ALA A CA 1
ATOM 784 C C . ALA A 1 100 ? 5.379 -15.706 -13.581 1.00 91.62 100 ALA A C 1
ATOM 786 O O . ALA A 1 100 ? 5.114 -16.410 -12.602 1.00 91.62 100 ALA A O 1
ATOM 787 N N . PHE A 1 101 ? 4.933 -14.452 -13.698 1.00 90.50 101 PHE A N 1
ATOM 788 C CA . PHE A 1 101 ? 4.016 -13.839 -12.742 1.00 90.50 101 PHE A CA 1
ATOM 789 C C . PHE A 1 101 ? 2.641 -14.516 -12.777 1.00 90.50 101 PHE A C 1
ATOM 791 O O . PHE A 1 101 ? 2.163 -14.968 -11.736 1.00 90.50 101 PHE A O 1
ATOM 798 N N . GLU A 1 102 ? 2.046 -14.665 -13.963 1.00 91.06 102 GLU A N 1
ATOM 799 C CA . GLU A 1 102 ? 0.747 -15.318 -14.159 1.00 91.06 102 GLU A CA 1
ATOM 800 C C . GLU A 1 102 ? 0.769 -16.781 -13.707 1.00 91.06 102 GLU A C 1
ATOM 802 O O . GLU A 1 102 ? -0.089 -17.206 -12.934 1.00 91.06 102 GLU A O 1
ATOM 807 N N . GLN A 1 103 ? 1.798 -17.543 -14.094 1.00 91.62 103 GLN A N 1
ATOM 808 C CA . GLN A 1 103 ? 1.959 -18.934 -13.657 1.00 91.62 103 GLN A CA 1
ATOM 809 C C . GLN A 1 103 ? 2.066 -19.047 -12.132 1.00 91.62 103 GLN A C 1
ATOM 811 O O . GLN A 1 103 ? 1.510 -19.973 -11.531 1.00 91.62 103 GLN A O 1
ATOM 816 N N . CYS A 1 104 ? 2.761 -18.104 -11.489 1.00 91.31 104 CYS A N 1
ATOM 817 C CA . CYS A 1 104 ? 2.837 -18.051 -10.036 1.00 91.31 104 CYS A CA 1
ATOM 818 C C . CYS A 1 104 ? 1.456 -17.790 -9.413 1.00 91.31 104 CYS A C 1
ATOM 820 O O . CYS A 1 104 ? 1.057 -18.514 -8.494 1.00 91.31 104 CYS A O 1
ATOM 822 N N . LEU A 1 105 ? 0.695 -16.824 -9.941 1.00 91.31 105 LEU A N 1
ATOM 823 C CA . LEU A 1 105 ? -0.652 -16.510 -9.462 1.00 91.31 105 LEU A CA 1
ATOM 824 C C . LEU A 1 105 ? -1.602 -17.710 -9.594 1.00 91.31 105 LEU A C 1
ATOM 826 O O . LEU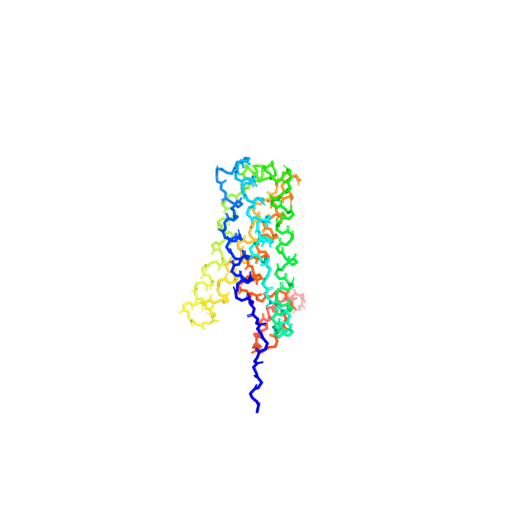 A 1 105 ? -2.222 -18.110 -8.602 1.00 91.31 105 LEU A O 1
ATOM 830 N N . ASP A 1 106 ? -1.648 -18.327 -10.774 1.00 90.50 106 ASP A N 1
ATOM 831 C CA . ASP A 1 106 ? -2.541 -19.445 -11.095 1.00 90.50 106 ASP A CA 1
ATOM 832 C C . ASP A 1 106 ? -2.290 -20.679 -10.222 1.00 90.50 106 ASP A C 1
ATOM 834 O O . ASP A 1 106 ? -3.236 -21.355 -9.796 1.00 90.50 106 ASP A O 1
ATOM 838 N N . SER A 1 107 ? -1.018 -20.961 -9.912 1.00 84.19 107 SER A N 1
ATOM 839 C CA . SER A 1 107 ? -0.627 -22.138 -9.127 1.00 84.19 107 SER A CA 1
ATOM 840 C C . SER A 1 107 ? -1.285 -22.181 -7.740 1.00 84.19 107 SER A C 1
ATOM 842 O O . SER A 1 107 ? -1.661 -23.255 -7.257 1.00 84.19 107 SER A O 1
ATOM 844 N N . SER A 1 108 ? -1.494 -21.014 -7.130 1.00 83.75 108 SER A N 1
ATOM 845 C CA . SER A 1 108 ? -2.104 -20.876 -5.807 1.00 83.75 108 SER A CA 1
ATOM 846 C C . SER A 1 108 ? -3.593 -20.541 -5.874 1.00 83.75 108 SER A C 1
ATOM 848 O O . SER A 1 108 ? -4.359 -21.009 -5.028 1.00 83.75 108 SER A O 1
ATOM 850 N N . ASP A 1 109 ? -4.028 -19.750 -6.860 1.00 88.62 109 ASP A N 1
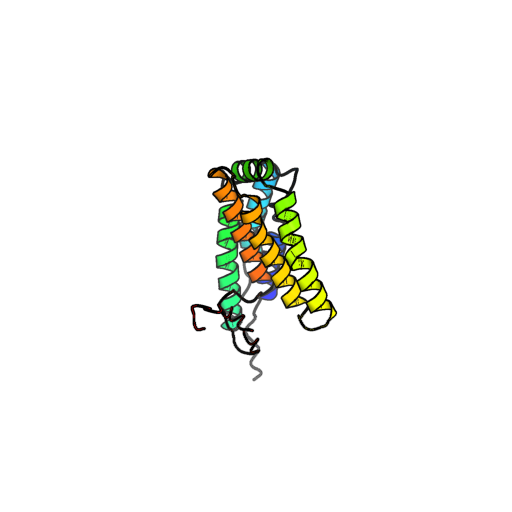ATOM 851 C CA . ASP A 1 109 ? -5.407 -19.259 -6.956 1.00 88.62 109 ASP A CA 1
ATOM 852 C C . ASP A 1 109 ? -6.419 -20.406 -7.083 1.00 88.62 109 ASP A C 1
ATOM 854 O O . ASP A 1 109 ? -7.404 -20.470 -6.340 1.00 88.62 109 ASP A O 1
ATOM 858 N N . HIS A 1 110 ? -6.130 -21.389 -7.939 1.00 86.44 110 HIS A N 1
ATOM 859 C CA . HIS A 1 110 ? -6.996 -22.554 -8.106 1.00 86.44 110 HIS A CA 1
ATOM 860 C C . HIS A 1 110 ? -7.157 -23.347 -6.797 1.00 86.44 110 HIS A C 1
ATOM 862 O O . HIS A 1 110 ? -8.267 -23.757 -6.444 1.00 86.44 110 HIS A O 1
ATOM 868 N N . GLN A 1 111 ? -6.075 -23.522 -6.031 1.00 88.00 111 GLN A N 1
ATOM 869 C CA . GLN A 1 111 ? -6.131 -24.205 -4.738 1.00 88.00 111 GLN A CA 1
ATOM 870 C C . GLN A 1 111 ? -6.935 -23.399 -3.708 1.00 88.00 111 GLN A C 1
ATOM 872 O O . GLN A 1 111 ? -7.758 -23.972 -2.990 1.00 88.00 111 GLN A O 1
ATOM 877 N N . ILE A 1 112 ? -6.731 -22.080 -3.640 1.00 89.69 112 ILE A N 1
ATOM 878 C CA . ILE A 1 112 ? -7.450 -21.191 -2.717 1.00 89.69 112 ILE A CA 1
ATOM 879 C C . ILE A 1 112 ? -8.956 -21.235 -3.003 1.00 89.69 112 ILE A C 1
ATOM 881 O O . ILE A 1 112 ? -9.738 -21.503 -2.087 1.00 89.69 112 ILE A O 1
ATOM 885 N N . LYS A 1 113 ? -9.358 -21.072 -4.270 1.00 89.31 113 LYS A N 1
ATOM 886 C CA . LYS A 1 113 ? -10.766 -21.101 -4.695 1.00 89.31 113 LYS A CA 1
ATOM 887 C C . LYS A 1 113 ? -11.439 -22.441 -4.410 1.00 89.31 113 LYS A C 1
ATOM 889 O O . LYS A 1 113 ? -12.585 -22.472 -3.963 1.00 89.31 113 LYS A O 1
ATOM 894 N N . GLN A 1 114 ? -10.742 -23.561 -4.612 1.00 90.25 114 GLN A N 1
ATOM 895 C CA . GLN A 1 114 ? -11.283 -24.876 -4.252 1.00 90.25 114 GLN A CA 1
ATOM 896 C C . GLN A 1 114 ? -11.489 -25.038 -2.741 1.00 90.25 114 GLN A C 1
ATOM 898 O O . GLN A 1 114 ? -12.496 -25.603 -2.301 1.00 90.25 114 GLN A O 1
ATOM 903 N N . LEU A 1 115 ? -10.544 -24.566 -1.924 1.00 89.88 115 LEU A N 1
ATOM 904 C CA . LEU A 1 115 ? -10.658 -24.644 -0.468 1.00 89.88 115 LEU A CA 1
ATOM 905 C C . LEU A 1 115 ? -11.785 -23.750 0.062 1.00 89.88 115 LEU A C 1
ATOM 907 O O . LEU A 1 115 ? -12.524 -24.180 0.948 1.00 89.88 115 LEU A O 1
ATOM 911 N N . GLU A 1 116 ? -11.956 -22.557 -0.507 1.00 90.38 116 GLU A N 1
ATOM 912 C CA . GLU A 1 116 ? -13.079 -21.670 -0.194 1.00 90.38 116 GLU A CA 1
ATOM 913 C C . GLU A 1 116 ? -14.417 -22.306 -0.601 1.00 90.38 116 GLU A C 1
ATOM 915 O O . GLU A 1 116 ? -15.309 -22.460 0.232 1.00 90.38 116 GLU A O 1
ATOM 920 N N . GLY A 1 117 ? -14.539 -22.771 -1.850 1.00 90.62 117 GLY A N 1
ATOM 921 C CA . GLY A 1 117 ? -15.766 -23.389 -2.366 1.00 90.62 117 GLY A CA 1
ATOM 922 C C . GLY A 1 117 ? -16.165 -24.684 -1.648 1.00 90.62 117 GLY A C 1
ATOM 923 O O . GLY A 1 117 ? -17.345 -25.021 -1.588 1.00 90.62 117 GLY A O 1
ATOM 924 N N . SER A 1 118 ? -15.198 -25.395 -1.059 1.00 92.44 118 SER A N 1
ATOM 925 C CA . SER A 1 118 ? -15.442 -26.577 -0.217 1.00 92.44 118 SER A CA 1
ATOM 926 C C . SER A 1 118 ? -15.672 -26.255 1.266 1.00 92.44 118 SER A C 1
ATOM 928 O O . SER A 1 118 ? -15.875 -27.174 2.061 1.00 92.44 118 SER A O 1
ATOM 930 N N . GLY A 1 119 ? -15.631 -24.977 1.660 1.00 90.25 119 GLY A N 1
ATOM 931 C CA . GLY A 1 119 ? -15.810 -24.525 3.042 1.00 90.25 119 GLY A CA 1
ATOM 932 C C . GLY A 1 119 ? -14.639 -24.848 3.978 1.00 90.25 119 GLY A C 1
ATOM 933 O O . GLY A 1 119 ? -14.754 -24.667 5.188 1.00 90.25 119 GLY A O 1
ATOM 934 N N . LYS A 1 120 ? -13.509 -25.327 3.443 1.00 90.88 120 LYS A N 1
ATOM 935 C CA . LYS A 1 120 ? -12.279 -25.608 4.208 1.00 90.88 120 LYS A CA 1
ATOM 936 C C . LYS A 1 120 ? -11.475 -24.347 4.522 1.00 90.88 120 LYS A C 1
ATOM 938 O O . LYS A 1 120 ? -10.561 -24.394 5.341 1.00 90.88 120 LYS A O 1
ATOM 943 N N . LEU A 1 121 ? -11.801 -23.245 3.857 1.00 90.25 121 LEU A N 1
ATOM 944 C CA . LEU A 1 121 ? -11.201 -21.937 4.041 1.00 90.25 121 LEU A CA 1
ATOM 945 C C . LEU A 1 121 ? -12.322 -20.906 4.153 1.00 90.25 121 LEU A C 1
ATOM 947 O O . LEU A 1 121 ? -13.258 -20.929 3.355 1.00 90.25 121 LEU A O 1
ATOM 951 N N . SER A 1 122 ? -12.251 -20.018 5.146 1.00 90.31 122 SER A N 1
ATOM 952 C CA . SER A 1 122 ? -13.203 -18.911 5.214 1.00 90.31 122 SER A CA 1
ATOM 953 C C . SER A 1 122 ? -12.940 -17.930 4.071 1.00 90.31 122 SER A C 1
ATOM 955 O O . SER A 1 122 ? -11.807 -17.807 3.603 1.00 90.31 122 SER A O 1
ATOM 957 N N . ARG A 1 123 ? -13.964 -17.179 3.656 1.00 89.25 123 ARG A N 1
ATOM 958 C CA . ARG A 1 123 ? -13.806 -16.120 2.650 1.00 89.25 123 ARG A CA 1
ATOM 959 C C . ARG A 1 123 ? -12.703 -15.121 3.022 1.00 89.25 123 ARG A C 1
ATOM 961 O O . ARG A 1 123 ? -11.877 -14.779 2.187 1.00 89.25 123 ARG A O 1
ATOM 968 N N . LYS A 1 124 ? -12.648 -14.705 4.293 1.00 89.19 124 LYS A N 1
ATOM 969 C CA . LYS A 1 124 ? -11.607 -13.796 4.799 1.00 89.19 124 LYS A CA 1
ATOM 970 C C . LYS A 1 124 ? -10.213 -14.417 4.672 1.00 89.19 124 LYS A C 1
ATOM 972 O O . LYS A 1 124 ? -9.283 -13.757 4.223 1.00 89.19 124 LYS A O 1
ATOM 977 N N . ASP A 1 125 ? -10.062 -15.694 5.020 1.00 90.31 125 ASP A N 1
ATOM 978 C CA . ASP A 1 125 ? -8.772 -16.376 4.881 1.00 90.31 125 ASP A CA 1
ATOM 979 C C . ASP A 1 125 ? -8.370 -16.557 3.411 1.00 90.31 125 ASP A C 1
ATOM 981 O O . ASP A 1 125 ? -7.184 -16.473 3.093 1.00 90.31 125 ASP A O 1
ATOM 985 N N . ALA A 1 126 ? -9.333 -16.783 2.512 1.00 90.94 126 ALA A N 1
ATOM 986 C CA . ALA A 1 126 ? -9.101 -16.823 1.070 1.00 90.94 126 ALA A CA 1
ATOM 987 C C . ALA A 1 126 ? -8.606 -15.467 0.551 1.00 90.94 126 ALA A C 1
ATOM 989 O O . ALA A 1 126 ? -7.556 -15.413 -0.086 1.00 90.94 126 ALA A O 1
ATOM 990 N N . GLU A 1 127 ? -9.280 -14.372 0.912 1.00 90.12 127 GLU A N 1
ATOM 991 C CA . GLU A 1 127 ? -8.876 -12.998 0.580 1.00 90.12 127 GLU A CA 1
ATOM 992 C C . GLU A 1 127 ? -7.449 -12.689 1.069 1.00 90.12 127 GLU A C 1
ATOM 994 O O . GLU A 1 127 ? -6.600 -12.249 0.291 1.00 90.12 127 GLU A O 1
ATOM 999 N N . CYS A 1 128 ? -7.130 -13.026 2.321 1.00 92.56 128 CYS A N 1
ATOM 1000 C CA . CYS A 1 128 ? -5.786 -12.859 2.875 1.00 92.56 128 CYS A CA 1
ATOM 1001 C C . CYS A 1 128 ? -4.713 -13.683 2.149 1.00 92.56 128 CYS A C 1
ATOM 1003 O O . CYS A 1 128 ? -3.575 -13.229 1.997 1.00 92.56 128 CYS A O 1
ATOM 1005 N N . ARG A 1 129 ? -5.044 -14.906 1.717 1.00 91.81 129 ARG A N 1
ATOM 1006 C CA . ARG A 1 129 ? -4.123 -15.749 0.943 1.00 91.81 129 ARG A CA 1
ATOM 1007 C C . ARG A 1 129 ? -3.914 -15.215 -0.465 1.00 91.81 129 ARG A C 1
ATOM 1009 O O . ARG A 1 129 ? -2.778 -15.243 -0.917 1.00 91.81 129 ARG A O 1
ATOM 1016 N N . MET A 1 130 ? -4.953 -14.695 -1.117 1.00 90.69 130 MET A N 1
ATOM 1017 C CA . MET A 1 130 ? -4.831 -14.080 -2.442 1.00 90.69 130 MET A CA 1
ATOM 1018 C C . MET A 1 130 ? -3.906 -12.859 -2.406 1.00 90.69 130 MET A C 1
ATOM 1020 O O . MET A 1 130 ? -2.961 -12.805 -3.185 1.00 90.69 130 MET A O 1
ATOM 1024 N N . ILE A 1 131 ? -4.101 -11.939 -1.449 1.00 90.50 131 ILE A N 1
ATOM 1025 C CA . ILE A 1 131 ? -3.230 -10.756 -1.291 1.00 90.50 131 ILE A CA 1
ATOM 1026 C C . ILE A 1 131 ? -1.776 -11.181 -1.064 1.00 90.50 131 ILE A C 1
ATOM 1028 O O . ILE A 1 131 ? -0.854 -10.613 -1.643 1.00 90.50 131 ILE A O 1
ATOM 1032 N N . ARG A 1 132 ? -1.551 -12.185 -0.212 1.00 90.94 132 ARG A N 1
ATOM 1033 C CA . ARG A 1 132 ? -0.202 -12.686 0.061 1.00 90.94 132 ARG A CA 1
ATOM 1034 C C . ARG A 1 132 ? 0.428 -13.331 -1.170 1.00 90.94 132 ARG A C 1
ATOM 1036 O O . ARG A 1 132 ? 1.578 -13.037 -1.460 1.00 90.94 132 ARG A O 1
ATOM 1043 N N . ASN A 1 133 ? -0.322 -14.170 -1.878 1.00 91.06 133 ASN A N 1
ATOM 1044 C CA . ASN A 1 133 ? 0.151 -14.833 -3.086 1.00 91.06 133 ASN A CA 1
ATOM 1045 C C . ASN A 1 133 ? 0.573 -13.815 -4.148 1.00 91.06 133 ASN A C 1
ATOM 1047 O O . ASN A 1 133 ? 1.650 -13.932 -4.717 1.00 91.06 133 ASN A O 1
ATOM 1051 N N . GLU A 1 134 ? -0.233 -12.771 -4.339 1.00 89.62 134 GLU A N 1
ATOM 1052 C CA . GLU A 1 134 ? 0.095 -11.656 -5.224 1.00 89.62 134 GLU A CA 1
ATOM 1053 C C . GLU A 1 134 ? 1.446 -11.027 -4.852 1.00 89.62 134 GLU A C 1
ATOM 1055 O O . GLU A 1 134 ? 2.318 -10.886 -5.706 1.00 89.62 134 GLU A O 1
ATOM 1060 N N . MET A 1 135 ? 1.676 -10.746 -3.565 1.00 89.31 135 MET A N 1
ATOM 1061 C CA . MET A 1 135 ? 2.951 -10.194 -3.089 1.00 89.31 135 MET A CA 1
ATOM 1062 C C . MET A 1 135 ? 4.137 -11.149 -3.229 1.00 89.31 135 MET A C 1
ATOM 1064 O O . MET A 1 135 ? 5.238 -10.701 -3.540 1.00 89.31 135 MET A O 1
ATOM 1068 N N . ASP A 1 136 ? 3.929 -12.442 -2.994 1.00 89.50 136 ASP A N 1
ATOM 1069 C CA . ASP A 1 136 ? 4.979 -13.461 -3.068 1.00 89.50 136 ASP A CA 1
ATOM 1070 C C . ASP A 1 136 ? 5.378 -13.767 -4.528 1.00 89.50 136 ASP A C 1
ATOM 1072 O O . ASP A 1 136 ? 6.508 -14.189 -4.784 1.00 89.50 136 ASP A O 1
ATOM 1076 N N . CYS A 1 137 ? 4.495 -13.504 -5.498 1.00 91.19 137 CYS A N 1
ATOM 1077 C CA . CYS A 1 137 ? 4.762 -13.712 -6.924 1.00 91.19 137 CYS A CA 1
ATOM 1078 C C . CYS A 1 137 ? 5.564 -12.580 -7.584 1.00 91.19 137 CYS A C 1
ATOM 1080 O O . CYS A 1 137 ? 6.304 -12.826 -8.538 1.00 91.19 137 CYS A O 1
ATOM 1082 N N . ILE A 1 138 ? 5.478 -11.353 -7.067 1.00 90.69 138 ILE A N 1
ATOM 1083 C CA . ILE A 1 138 ? 6.163 -10.183 -7.644 1.00 90.69 138 ILE A CA 1
ATOM 1084 C C . ILE A 1 138 ? 7.693 -10.351 -7.693 1.00 90.69 138 ILE A C 1
ATOM 1086 O O . ILE A 1 138 ? 8.282 -10.065 -8.739 1.00 90.69 138 ILE A O 1
ATOM 1090 N N . PRO A 1 139 ? 8.381 -10.823 -6.629 1.00 88.44 139 PRO A N 1
ATOM 1091 C CA . PRO A 1 139 ? 9.820 -11.065 -6.694 1.00 88.44 139 PRO A CA 1
ATOM 1092 C C . PRO A 1 139 ? 10.193 -12.147 -7.710 1.00 88.44 139 PRO A C 1
ATOM 1094 O O . PRO A 1 139 ? 11.205 -12.008 -8.392 1.00 88.44 139 PRO A O 1
ATOM 1097 N N . SER A 1 140 ? 9.378 -13.200 -7.839 1.00 85.62 140 SER A N 1
ATOM 1098 C CA . SER A 1 140 ? 9.610 -14.287 -8.800 1.00 85.62 140 SER A CA 1
ATOM 1099 C C . SER A 1 140 ? 9.607 -13.764 -10.237 1.00 85.62 140 SER A C 1
ATOM 1101 O O . SER A 1 140 ? 10.491 -14.117 -11.021 1.00 85.62 140 SER A O 1
ATOM 1103 N N . ALA A 1 141 ? 8.682 -12.850 -10.546 1.00 87.75 141 ALA A N 1
ATOM 1104 C CA . ALA A 1 141 ? 8.597 -12.168 -11.836 1.00 87.75 141 ALA A CA 1
ATOM 1105 C C . ALA A 1 141 ? 9.797 -11.248 -12.121 1.00 87.75 141 ALA A C 1
ATOM 1107 O O . ALA A 1 141 ? 10.106 -10.985 -13.278 1.00 87.75 141 ALA A O 1
ATOM 1108 N N . ALA A 1 142 ? 10.503 -10.788 -11.084 1.00 87.44 142 ALA A N 1
ATOM 1109 C CA . ALA A 1 142 ? 11.681 -9.930 -11.204 1.00 87.44 142 ALA A CA 1
ATOM 1110 C C . ALA A 1 142 ? 13.011 -10.707 -11.302 1.00 87.44 142 ALA A C 1
ATOM 1112 O O . ALA A 1 142 ? 14.089 -10.114 -11.190 1.00 87.44 142 ALA A O 1
ATOM 1113 N N . THR A 1 143 ? 12.971 -12.031 -11.483 1.00 85.31 143 THR A N 1
ATOM 1114 C CA . THR A 1 143 ? 14.186 -12.846 -11.616 1.00 85.31 143 THR A CA 1
ATOM 1115 C C . THR A 1 143 ? 14.998 -12.397 -12.833 1.00 85.31 143 THR A C 1
ATOM 1117 O O . THR A 1 143 ? 14.548 -12.517 -13.967 1.00 85.31 143 THR A O 1
ATOM 1120 N N . GLY A 1 144 ? 16.221 -11.910 -12.598 1.00 83.00 144 GLY A N 1
ATOM 1121 C CA . GLY A 1 144 ? 17.103 -11.391 -13.651 1.00 83.00 144 GLY A CA 1
ATOM 1122 C C . GLY A 1 144 ? 16.987 -9.884 -13.898 1.00 83.00 144 GLY A C 1
ATOM 1123 O O . GLY A 1 144 ? 17.739 -9.355 -14.716 1.00 83.00 144 GLY A O 1
ATOM 1124 N N . CYS A 1 145 ? 16.113 -9.186 -13.168 1.00 87.94 145 CYS A N 1
ATOM 1125 C CA . CYS A 1 145 ? 15.988 -7.738 -13.262 1.00 87.94 145 CYS A CA 1
ATOM 1126 C C . CYS A 1 145 ? 17.133 -6.978 -12.593 1.00 87.94 145 CYS A C 1
ATOM 1128 O O . CYS A 1 145 ? 17.780 -7.494 -11.674 1.00 87.94 145 CYS A O 1
ATOM 1130 N N . PRO A 1 146 ? 17.429 -5.754 -13.071 1.00 82.19 146 PRO A N 1
ATOM 1131 C CA . PRO A 1 146 ? 18.560 -4.995 -12.573 1.00 82.19 146 PRO A CA 1
ATOM 1132 C C . PRO A 1 146 ? 18.321 -4.534 -11.123 1.00 82.19 146 PRO A C 1
ATOM 1134 O O . PRO A 1 146 ? 17.176 -4.361 -10.708 1.00 82.19 146 PRO A O 1
ATOM 1137 N N . PRO A 1 147 ? 19.388 -4.261 -10.347 1.00 75.38 147 PRO A N 1
ATOM 1138 C CA . PRO A 1 147 ? 19.278 -3.819 -8.956 1.00 75.38 147 PRO A CA 1
ATOM 1139 C C . PRO A 1 147 ? 18.309 -2.660 -8.667 1.00 75.38 147 PRO A C 1
ATOM 1141 O O . PRO A 1 147 ? 17.695 -2.698 -7.602 1.00 75.38 147 PRO A O 1
ATOM 1144 N N . PRO A 1 148 ? 18.127 -1.640 -9.537 1.00 66.06 148 PRO A N 1
ATOM 1145 C CA . PRO A 1 148 ? 17.240 -0.532 -9.214 1.00 66.06 148 PRO A CA 1
ATOM 1146 C C . PRO A 1 148 ? 15.755 -0.913 -9.168 1.00 66.06 148 PRO A C 1
ATOM 1148 O O . PRO A 1 148 ? 14.974 -0.103 -8.679 1.00 66.06 148 PRO A O 1
ATOM 1151 N N . THR A 1 149 ? 15.343 -2.133 -9.546 1.00 83.25 149 THR A N 1
ATOM 1152 C CA . THR A 1 149 ? 13.980 -2.634 -9.269 1.00 83.25 149 THR A CA 1
ATOM 1153 C C . THR A 1 149 ? 13.732 -2.918 -7.784 1.00 83.25 149 THR A C 1
ATOM 1155 O O . THR A 1 149 ? 12.592 -3.155 -7.385 1.00 83.25 149 THR A O 1
ATOM 1158 N N . SER A 1 150 ? 14.762 -2.864 -6.928 1.00 86.56 150 SER A N 1
ATOM 1159 C CA . SER A 1 150 ? 14.623 -3.129 -5.493 1.00 86.56 150 SER A CA 1
ATOM 1160 C C . SER A 1 150 ? 13.635 -2.189 -4.800 1.00 86.56 150 SER A C 1
ATOM 1162 O O . SER A 1 150 ? 12.911 -2.637 -3.915 1.00 86.56 150 SER A O 1
ATOM 1164 N N . LEU A 1 151 ? 13.569 -0.915 -5.214 1.00 93.50 151 LEU A N 1
ATOM 1165 C CA . LEU A 1 151 ? 12.621 0.057 -4.654 1.00 93.50 151 LEU A CA 1
ATOM 1166 C C . LEU A 1 151 ? 11.173 -0.279 -5.036 1.00 93.50 151 LEU A C 1
ATOM 1168 O O . LEU A 1 151 ? 10.291 -0.217 -4.184 1.00 93.50 151 LEU A O 1
ATOM 1172 N N . ALA A 1 152 ? 10.920 -0.698 -6.278 1.00 92.75 152 ALA A N 1
ATOM 1173 C CA . ALA A 1 152 ? 9.618 -1.188 -6.718 1.00 92.75 152 ALA A CA 1
ATOM 1174 C C . ALA A 1 152 ? 9.196 -2.429 -5.922 1.00 92.75 152 ALA A C 1
ATOM 1176 O O . ALA A 1 152 ? 8.095 -2.467 -5.375 1.00 92.75 152 ALA A O 1
ATOM 1177 N N . LEU A 1 153 ? 10.090 -3.414 -5.782 1.00 93.12 153 LEU A N 1
ATOM 1178 C CA . LEU A 1 153 ? 9.836 -4.618 -4.984 1.00 93.12 153 LEU A CA 1
ATOM 1179 C C . LEU A 1 153 ? 9.533 -4.284 -3.515 1.00 93.12 153 LEU A C 1
ATOM 1181 O O . LEU A 1 153 ? 8.629 -4.869 -2.914 1.00 93.12 153 LEU A O 1
ATOM 1185 N N . GLU A 1 154 ? 10.254 -3.325 -2.935 1.00 94.50 154 GLU A N 1
ATOM 1186 C CA . GLU A 1 154 ? 9.989 -2.836 -1.584 1.00 94.50 154 GLU A CA 1
ATOM 1187 C C . GLU A 1 154 ? 8.632 -2.124 -1.485 1.00 94.50 154 GLU A C 1
ATOM 1189 O O . GLU A 1 154 ? 7.866 -2.399 -0.557 1.00 94.50 154 GLU A O 1
ATOM 1194 N N . ALA A 1 155 ? 8.293 -1.271 -2.454 1.00 95.12 155 ALA A N 1
ATOM 1195 C CA . ALA A 1 155 ? 7.008 -0.585 -2.507 1.00 95.12 155 ALA A CA 1
ATOM 1196 C C . ALA A 1 155 ? 5.840 -1.572 -2.600 1.00 95.12 155 ALA A C 1
ATOM 1198 O O . ALA A 1 155 ? 4.885 -1.451 -1.830 1.00 95.12 155 ALA A O 1
ATOM 1199 N N . PHE A 1 156 ? 5.942 -2.585 -3.466 1.00 94.31 156 PHE A N 1
ATOM 1200 C CA . PHE A 1 156 ? 4.959 -3.663 -3.550 1.00 94.31 156 PHE A CA 1
ATOM 1201 C C . PHE A 1 156 ? 4.809 -4.381 -2.212 1.00 94.31 156 PHE A C 1
ATOM 1203 O O . PHE A 1 156 ? 3.700 -4.493 -1.691 1.00 94.31 156 PHE A O 1
ATOM 1210 N N . ARG A 1 157 ? 5.921 -4.789 -1.594 1.00 93.56 157 ARG A N 1
ATOM 1211 C CA . ARG A 1 157 ? 5.906 -5.483 -0.303 1.00 93.56 157 ARG A CA 1
ATOM 1212 C C . ARG A 1 157 ? 5.254 -4.653 0.805 1.00 93.56 157 ARG A C 1
ATOM 1214 O O . ARG A 1 157 ? 4.464 -5.191 1.588 1.00 93.56 157 ARG A O 1
ATOM 1221 N N . ASN A 1 158 ? 5.588 -3.369 0.902 1.00 95.88 158 ASN A N 1
ATOM 1222 C CA . ASN A 1 158 ? 5.041 -2.476 1.923 1.00 95.88 158 ASN A CA 1
ATOM 1223 C C . ASN A 1 158 ? 3.539 -2.240 1.697 1.00 95.88 158 ASN A C 1
ATOM 1225 O O . ASN A 1 158 ? 2.745 -2.393 2.634 1.00 95.88 158 ASN A O 1
ATOM 1229 N N . TYR A 1 159 ? 3.143 -1.997 0.444 1.00 95.12 159 TYR A N 1
ATOM 1230 C CA . TYR A 1 159 ? 1.746 -1.868 0.033 1.00 95.12 159 TYR A CA 1
ATOM 1231 C C . TYR A 1 159 ? 0.926 -3.119 0.375 1.00 95.12 159 TYR A C 1
ATOM 1233 O O . TYR A 1 159 ? -0.106 -3.029 1.043 1.00 95.12 159 TYR A O 1
ATOM 1241 N N . GLY A 1 160 ? 1.411 -4.304 0.001 1.00 93.31 160 GLY A N 1
ATOM 1242 C CA . GLY A 1 160 ? 0.758 -5.569 0.325 1.00 93.31 160 GLY A CA 1
ATOM 1243 C C . GLY A 1 160 ? 0.663 -5.835 1.821 1.00 93.31 160 GLY A C 1
ATOM 1244 O O . GLY A 1 160 ? -0.386 -6.250 2.306 1.00 93.31 160 GLY A O 1
ATOM 1245 N N . SER A 1 161 ? 1.720 -5.530 2.578 1.00 93.19 161 SER A N 1
ATOM 1246 C CA . SER A 1 161 ? 1.709 -5.659 4.043 1.00 93.19 161 SER A CA 1
ATOM 1247 C C . SER A 1 161 ? 0.638 -4.769 4.677 1.00 93.19 161 SER A C 1
ATOM 1249 O O . SER A 1 161 ? -0.098 -5.212 5.553 1.00 93.19 161 SER A O 1
ATOM 1251 N N . THR A 1 162 ? 0.487 -3.543 4.174 1.00 95.31 162 THR A N 1
ATOM 1252 C CA . THR A 1 162 ? -0.566 -2.616 4.612 1.00 95.31 162 THR A CA 1
ATOM 1253 C C . THR A 1 162 ? -1.961 -3.147 4.286 1.00 95.31 162 THR A C 1
ATOM 1255 O O . THR A 1 162 ? -2.856 -3.070 5.126 1.00 95.31 162 THR A O 1
ATOM 1258 N N . ARG A 1 163 ? -2.160 -3.735 3.096 1.00 94.12 163 ARG A N 1
ATOM 1259 C CA . ARG A 1 163 ? -3.431 -4.392 2.742 1.00 94.12 163 ARG A CA 1
ATOM 1260 C C . ARG A 1 163 ? -3.747 -5.554 3.683 1.00 94.12 163 ARG A C 1
ATOM 1262 O O . ARG A 1 163 ? -4.879 -5.662 4.140 1.00 94.12 163 ARG A O 1
ATOM 1269 N N . LEU A 1 164 ? -2.757 -6.383 4.014 1.00 93.44 164 LEU A N 1
ATOM 1270 C CA . LEU A 1 164 ? -2.927 -7.477 4.973 1.00 93.44 164 LEU A CA 1
ATOM 1271 C C . LEU A 1 164 ? -3.306 -6.960 6.370 1.00 93.44 164 LEU A C 1
ATOM 1273 O O . LEU A 1 164 ? -4.181 -7.538 7.010 1.00 93.44 164 LEU A O 1
ATOM 1277 N N . ASP A 1 165 ? -2.698 -5.865 6.831 1.00 93.25 165 ASP A N 1
ATOM 1278 C CA . ASP A 1 165 ? -3.025 -5.259 8.128 1.00 93.25 165 ASP A CA 1
ATOM 1279 C C . ASP A 1 165 ? -4.441 -4.641 8.140 1.00 93.25 165 ASP A C 1
ATOM 1281 O O . ASP A 1 165 ? -5.158 -4.753 9.137 1.00 93.25 165 ASP A O 1
ATOM 1285 N N . LEU A 1 166 ? -4.876 -4.037 7.026 1.00 93.75 166 LEU A N 1
ATOM 1286 C CA . LEU A 1 166 ? -6.227 -3.484 6.853 1.00 93.75 166 LEU A CA 1
ATOM 1287 C C . LEU A 1 166 ? -7.319 -4.550 6.872 1.00 93.75 166 LEU A C 1
ATOM 1289 O O . LEU A 1 166 ? -8.361 -4.352 7.496 1.00 93.75 166 LEU A O 1
ATOM 1293 N N . GLU A 1 167 ? -7.082 -5.663 6.184 1.00 90.12 167 GLU A N 1
ATOM 1294 C CA . GLU A 1 167 ? -8.019 -6.786 6.142 1.00 90.12 167 GLU A CA 1
ATOM 1295 C C . GLU A 1 167 ? -7.872 -7.703 7.367 1.00 90.12 167 GLU A C 1
ATOM 1297 O O . GLU A 1 167 ? -8.569 -8.709 7.479 1.00 90.12 167 GLU A O 1
ATOM 1302 N N . ASP A 1 168 ? -7.018 -7.331 8.332 1.00 88.25 168 ASP A N 1
ATOM 1303 C CA . ASP A 1 168 ? -6.811 -8.059 9.584 1.00 88.25 168 ASP A CA 1
ATOM 1304 C C . ASP A 1 168 ? -6.437 -9.525 9.327 1.00 88.25 168 ASP A C 1
ATOM 1306 O O . ASP A 1 168 ? -7.007 -10.471 9.883 1.00 88.25 168 ASP A O 1
ATOM 1310 N N . CYS A 1 169 ? -5.495 -9.693 8.404 1.00 90.31 169 CYS A N 1
ATOM 1311 C CA . CYS A 1 169 ? -4.975 -10.977 7.990 1.00 90.31 169 CYS A CA 1
ATOM 1312 C C . CYS A 1 169 ? -3.952 -11.512 8.999 1.00 90.31 169 CYS A C 1
ATOM 1314 O O . CYS A 1 169 ? -3.088 -10.763 9.468 1.00 90.31 169 CYS A O 1
ATOM 1316 N N . PRO A 1 170 ? -3.956 -12.826 9.289 1.00 80.62 170 PRO A N 1
ATOM 1317 C CA . PRO A 1 170 ? -2.942 -13.429 10.143 1.00 80.62 170 PRO A CA 1
ATOM 1318 C C . PRO A 1 170 ? -1.533 -13.209 9.579 1.00 80.62 170 PRO A C 1
ATOM 1320 O O . PRO A 1 170 ? -1.255 -13.494 8.409 1.00 80.62 170 PRO A O 1
ATOM 1323 N N . ARG A 1 171 ? -0.604 -12.734 10.411 1.00 67.62 171 ARG A N 1
ATOM 1324 C CA . ARG A 1 171 ? 0.806 -12.611 10.018 1.00 67.62 171 ARG A CA 1
ATOM 1325 C C . ARG A 1 171 ? 1.487 -13.983 10.030 1.00 67.62 171 ARG A C 1
ATOM 1327 O O . ARG A 1 171 ? 1.198 -14.799 10.905 1.00 67.62 171 ARG A O 1
ATOM 1334 N N . PRO A 1 172 ? 2.399 -14.262 9.083 1.00 50.81 172 PRO A N 1
ATOM 1335 C CA . PRO A 1 172 ? 3.133 -15.524 9.082 1.00 50.81 172 PRO A CA 1
ATOM 1336 C C . PRO A 1 172 ? 3.967 -15.620 10.370 1.00 50.81 172 PRO A C 1
ATOM 1338 O O . PRO A 1 172 ? 4.710 -14.699 10.699 1.00 50.81 172 PRO A O 1
ATOM 1341 N N . GLY A 1 173 ? 3.785 -16.702 11.133 1.00 48.69 173 GLY A N 1
ATOM 1342 C CA . GLY A 1 173 ? 4.412 -16.899 12.450 1.00 48.69 173 GLY A CA 1
ATOM 1343 C C . GLY A 1 173 ? 3.678 -16.253 13.636 1.00 48.69 173 GLY A C 1
ATOM 1344 O O . GLY A 1 173 ? 4.059 -16.480 14.780 1.00 48.69 173 GLY A O 1
ATOM 1345 N N . GLY A 1 174 ? 2.607 -15.494 13.390 1.00 37.44 174 GLY A N 1
ATOM 1346 C CA . GLY A 1 174 ? 1.752 -14.898 14.415 1.00 37.44 174 GLY A CA 1
ATOM 1347 C C . GLY A 1 174 ? 0.578 -15.807 14.746 1.00 37.44 174 GLY A C 1
ATOM 1348 O O . GLY A 1 174 ? -0.537 -15.584 14.284 1.00 37.44 174 GLY A O 1
ATOM 1349 N N . GLY A 1 175 ? 0.827 -16.848 15.537 1.00 36.03 175 GLY A N 1
ATOM 1350 C CA . GLY A 1 175 ? -0.249 -17.585 16.182 1.00 36.03 175 GLY A CA 1
ATOM 1351 C C . GLY A 1 175 ? -0.916 -16.695 17.225 1.00 36.03 175 GLY A C 1
ATOM 1352 O O . GLY A 1 175 ? -0.401 -16.573 18.329 1.00 36.03 175 GLY A O 1
ATOM 1353 N N . ASN A 1 176 ? -2.065 -16.111 16.898 1.00 32.72 176 ASN A N 1
ATOM 1354 C CA . ASN A 1 176 ? -3.006 -15.681 17.922 1.00 32.72 176 ASN A CA 1
ATOM 1355 C C . ASN A 1 176 ? -4.105 -16.734 18.026 1.00 32.72 176 ASN A C 1
ATOM 1357 O O . ASN A 1 176 ? -4.935 -16.896 17.138 1.00 32.72 176 ASN A O 1
ATOM 1361 N N . SER A 1 177 ? -4.020 -17.483 19.124 1.00 41.00 177 SER A N 1
ATOM 1362 C CA . SER A 1 177 ? -5.145 -17.877 19.965 1.00 41.00 177 SER A CA 1
ATOM 1363 C C . SER A 1 177 ? -6.457 -18.160 19.232 1.00 41.00 177 SER A C 1
ATOM 1365 O O . SER A 1 177 ? -7.286 -17.271 19.071 1.00 41.00 177 SER A O 1
ATOM 1367 N N . GLY A 1 178 ? -6.688 -19.435 18.905 1.00 31.55 178 GLY A N 1
ATOM 1368 C CA . GLY A 1 178 ? -8.060 -19.939 18.863 1.00 31.55 178 GLY A CA 1
ATOM 1369 C C . GLY A 1 178 ? -8.526 -20.692 17.628 1.00 31.55 178 GLY A C 1
ATOM 1370 O O . GLY A 1 178 ? -9.727 -20.833 17.508 1.00 31.55 178 GLY A O 1
ATOM 1371 N N . LEU A 1 179 ? -7.665 -21.225 16.758 1.00 31.53 179 LEU A N 1
ATOM 1372 C CA . LEU A 1 179 ? -8.012 -22.420 15.974 1.00 31.53 179 LEU A CA 1
ATOM 1373 C C . LEU A 1 179 ? -6.723 -23.112 15.514 1.00 31.53 179 LEU A C 1
ATOM 1375 O O . LEU A 1 179 ? -5.984 -22.614 14.667 1.00 31.53 179 LEU A O 1
ATOM 1379 N N . ALA A 1 180 ? -6.428 -24.259 16.124 1.00 30.42 180 ALA A N 1
ATOM 1380 C CA . ALA A 1 180 ? -5.300 -25.105 15.771 1.00 30.42 180 ALA A CA 1
ATOM 1381 C C . ALA A 1 180 ? -5.468 -25.642 14.340 1.00 30.42 180 ALA A C 1
ATOM 1383 O O . ALA A 1 180 ? -6.037 -26.711 14.127 1.00 30.42 180 ALA A O 1
ATOM 1384 N N . SER A 1 181 ? -4.941 -24.917 13.357 1.00 32.06 181 SER A N 1
ATOM 1385 C CA . SER A 1 181 ? -4.632 -25.498 12.054 1.00 32.06 181 SER A CA 1
ATOM 1386 C C . SER A 1 181 ? -3.351 -26.303 12.231 1.00 32.06 181 SER A C 1
ATOM 1388 O O . SER A 1 181 ? -2.253 -25.752 12.286 1.00 32.06 181 SER A O 1
ATOM 1390 N N . ARG A 1 182 ? -3.517 -27.613 12.437 1.00 30.67 182 ARG A N 1
ATOM 1391 C CA . ARG A 1 182 ? -2.427 -28.592 12.472 1.00 30.67 182 ARG A CA 1
ATOM 1392 C C . ARG A 1 182 ? -1.518 -28.383 11.250 1.00 30.67 182 ARG A C 1
ATOM 1394 O O . ARG A 1 182 ? -2.044 -28.362 10.138 1.00 30.67 182 ARG A O 1
ATOM 1401 N N . PRO A 1 183 ? -0.190 -28.276 11.409 1.00 35.72 183 PRO A N 1
ATOM 1402 C CA . PRO A 1 183 ? 0.701 -28.397 10.270 1.00 35.72 183 PRO A CA 1
ATOM 1403 C C . PRO A 1 183 ? 0.666 -29.862 9.824 1.00 35.72 183 PRO A C 1
ATOM 1405 O O . PRO A 1 183 ? 1.101 -30.746 10.565 1.00 35.72 183 PRO A O 1
ATOM 1408 N N . GLU A 1 184 ? 0.126 -30.141 8.637 1.00 32.66 184 GLU A N 1
ATOM 1409 C CA . GLU A 1 184 ? 0.447 -31.397 7.964 1.00 32.66 184 GLU A CA 1
ATOM 1410 C C . GLU A 1 184 ? 1.926 -31.344 7.592 1.00 32.66 184 GLU A C 1
ATOM 1412 O O . GLU A 1 184 ? 2.372 -30.663 6.671 1.00 32.66 184 GLU A O 1
ATOM 1417 N N . MET A 1 185 ? 2.701 -32.009 8.436 1.00 34.88 185 MET A N 1
ATOM 1418 C CA . MET A 1 185 ? 4.116 -32.251 8.283 1.00 34.88 185 MET A CA 1
ATOM 1419 C C . MET A 1 185 ? 4.295 -33.177 7.076 1.00 34.88 185 MET A C 1
ATOM 1421 O O . MET A 1 185 ? 4.150 -34.392 7.198 1.00 34.88 185 MET A O 1
ATOM 1425 N N . PHE A 1 186 ? 4.604 -32.622 5.905 1.00 34.66 186 PHE A N 1
ATOM 1426 C CA . PHE A 1 186 ? 5.153 -33.412 4.805 1.00 34.66 186 PHE A CA 1
ATOM 1427 C C . PHE A 1 186 ? 6.574 -33.841 5.194 1.00 34.66 186 PHE A C 1
ATOM 1429 O O . PHE A 1 186 ? 7.560 -33.177 4.879 1.00 34.66 186 PHE A O 1
ATOM 1436 N N . ILE A 1 187 ? 6.681 -34.947 5.935 1.00 37.06 187 ILE A N 1
ATOM 1437 C CA . ILE A 1 187 ? 7.940 -35.672 6.093 1.00 37.06 187 ILE A CA 1
ATOM 1438 C C . ILE A 1 187 ? 8.230 -36.323 4.742 1.00 37.06 187 ILE A C 1
ATOM 1440 O O . ILE A 1 187 ? 7.645 -37.347 4.391 1.00 37.06 187 ILE A O 1
ATOM 1444 N N . VAL A 1 188 ? 9.146 -35.731 3.980 1.00 41.97 188 VAL A N 1
ATOM 1445 C CA . VAL A 1 188 ? 9.803 -36.421 2.870 1.00 41.97 188 VAL A CA 1
ATOM 1446 C C . VAL A 1 188 ? 10.703 -37.492 3.490 1.00 41.97 188 VAL A C 1
ATOM 1448 O O . VAL A 1 188 ? 11.819 -37.218 3.928 1.00 41.97 188 VAL A O 1
ATOM 1451 N N . LEU A 1 189 ? 10.189 -38.718 3.591 1.00 39.00 189 LEU A N 1
ATOM 1452 C CA . LEU A 1 189 ? 10.975 -39.902 3.928 1.00 39.00 189 LEU A CA 1
ATOM 1453 C C . LEU A 1 189 ? 11.903 -40.207 2.748 1.00 39.00 189 LEU A C 1
ATOM 1455 O O . LEU A 1 189 ? 11.520 -40.862 1.781 1.00 39.00 189 LEU A O 1
ATOM 1459 N N . GLY A 1 190 ? 13.135 -39.706 2.834 1.00 39.12 190 GLY A N 1
ATOM 1460 C CA . GLY A 1 190 ? 14.240 -40.168 2.008 1.00 39.12 190 GLY A CA 1
ATOM 1461 C C . GLY A 1 190 ? 14.538 -41.627 2.338 1.00 39.12 190 GLY A C 1
ATOM 1462 O O . GLY A 1 190 ? 15.101 -41.935 3.387 1.00 39.12 190 GLY A O 1
ATOM 1463 N N . THR A 1 191 ? 14.152 -42.540 1.454 1.00 44.38 191 THR A N 1
ATOM 1464 C CA . THR A 1 191 ? 14.578 -43.936 1.536 1.00 44.38 191 THR A CA 1
ATOM 1465 C C . THR A 1 191 ? 16.049 -44.041 1.150 1.00 44.38 191 THR A C 1
ATOM 1467 O O . THR A 1 191 ? 16.400 -43.992 -0.028 1.00 44.38 191 THR A O 1
ATOM 1470 N N . LEU A 1 192 ? 16.901 -44.222 2.164 1.00 46.06 192 LEU A N 1
ATOM 1471 C CA . LEU A 1 192 ? 18.164 -44.939 2.026 1.00 46.06 192 LEU A CA 1
ATOM 1472 C C . LEU A 1 192 ? 17.862 -46.348 1.502 1.00 46.06 192 LEU A C 1
ATOM 1474 O O . LEU A 1 192 ? 17.211 -47.135 2.185 1.00 46.06 192 LEU A O 1
ATOM 1478 N N . LEU A 1 193 ? 18.404 -46.694 0.339 1.00 42.22 193 LEU A N 1
ATOM 1479 C CA . LEU A 1 193 ? 18.669 -48.083 -0.015 1.00 42.22 193 LEU A CA 1
ATOM 1480 C C . LEU A 1 193 ? 20.144 -48.207 -0.377 1.00 42.22 193 LEU A C 1
ATOM 1482 O O . LEU A 1 193 ? 20.545 -48.061 -1.528 1.00 42.22 193 LEU A O 1
ATOM 1486 N N . ALA A 1 194 ? 20.943 -48.483 0.649 1.00 42.72 194 ALA A N 1
ATOM 1487 C CA . ALA A 1 194 ? 22.227 -49.137 0.496 1.00 42.72 194 ALA A CA 1
ATOM 1488 C C . ALA A 1 194 ? 22.125 -50.542 1.114 1.00 42.72 194 ALA A C 1
ATOM 1490 O O . ALA A 1 194 ? 22.005 -50.683 2.328 1.00 42.72 194 ALA A O 1
ATOM 1491 N N . SER A 1 195 ? 22.231 -51.540 0.227 1.00 41.09 195 SER A N 1
ATOM 1492 C CA . SER A 1 195 ? 22.798 -52.893 0.402 1.00 41.09 195 SER A CA 1
ATOM 1493 C C . SER A 1 195 ? 22.161 -53.894 1.382 1.00 41.09 195 SER A C 1
ATOM 1495 O O . SER A 1 195 ? 22.207 -53.686 2.588 1.00 41.09 195 SER A O 1
ATOM 1497 N N . LEU A 1 196 ? 21.718 -55.049 0.843 1.00 38.47 196 LEU A N 1
ATOM 1498 C CA . LEU A 1 196 ? 22.151 -56.417 1.219 1.00 38.47 196 LEU A CA 1
ATOM 1499 C C . LEU A 1 196 ? 21.360 -57.498 0.441 1.00 38.47 196 LEU A C 1
ATOM 1501 O O . LEU A 1 196 ? 20.227 -57.803 0.807 1.00 38.47 196 LEU A O 1
ATOM 1505 N N . ALA A 1 197 ? 21.972 -58.063 -0.609 1.00 36.81 197 ALA A N 1
ATOM 1506 C CA . ALA A 1 197 ? 21.952 -59.483 -1.012 1.00 36.81 197 ALA A CA 1
ATOM 1507 C C . ALA A 1 197 ? 22.825 -59.667 -2.263 1.00 36.81 197 ALA A C 1
ATOM 1509 O O . ALA A 1 197 ? 22.558 -58.966 -3.264 1.00 36.81 197 ALA A O 1
#

Foldseek 3Di:
DDPPQDDAQLVQLLVLLVVLLVLQDLDDPPQDPVSLVVNLVSLVCSCVSCPPGDHVSPDPVSVVLSVQLVVLSVLLNCLSNDPCNSVLSVLLVVQFDPVQLVVQLVVVLVVLVVCCVVVVAPPLQSVLVNLVSNLVSSVRRCVPGDPSNVSSNSSSNSSSSSVCSSSVHADVVDDDDDDDPDPPPPPPPDDDDDDDD

Radius of gyration: 21.11 Å; chains: 1; bounding box: 48×74×56 Å

Sequence (197 aa):
GTCEGKRCDSDKVYKCYKDATYKIHLWSDHFSAGSATQNCEWAKNVSACTEGLITNGCTDEIKGRIRILEEGFDKTRTSVCDPDLLKSLLEWNECHNEEAFEQCLDSSDHQIKQLEGSGKLSRKDAECRMIRNEMDCIPSAATGCPPPTSLALEAFRNYGSTRLDLEDCPRPGGGNSGLASRPEMFIVLGTLLASLA

Organism: Ixodes ricinus (NCBI:txid34613)